Protein AF-0000000086452492 (afdb_homodimer)

Radius of gyration: 25.55 Å; Cα contacts (8 Å, |Δi|>4): 406; chains: 2; bounding box: 93×62×61 Å

Secondary structure (DSSP, 8-state):
--------------------SSSSTTHHHHHHHHHSTT--TTHHHHTTTBTTTBTT---S--SSHHHHHHHHHHHHHHHHHHSTT--TT--TTT----EEE-TTS-EEE-SPTTSHHHHHHHHHHHHHHHHTTSPP-GGGBT--HIIIIIIGGG-/--------------------SSTTTTHHHHHHHHHSGGG-TTHHHHTTTBTTTBTT---S--SSHHHHHHHHHHHHHHHHHHSTT--TT--TTT----EEE-TTS-EEE-SPTTSHHHHHHHHHHHHHHHHTTSPP-GGGBT--HIIIIIIGGG-

Sequence (310 aa):
MTLLQVLGLLVIIHGTHCQRFRRHVDQLGNMVQHKLAGGRWTARFDFVNYGCYCGLGGYGQPLDEIDRCCQIHDQCYNMNTMNTSCRWYHSPVLTTYTWRFDSRNNIVCGDQPHTCLREICDCDKTVVECIMGKEYHANLKNIDRIRDCLLFRLFMTLLQVLGLLVIIHGTHCQRFRRHVDQLGNMVQHKLAGGRWTARFDFVNYGCYCGLGGYGQPLDEIDRCCQIHDQCYNMNTMNTSCRWYHSPVLTTYTWRFDSRNNIVCGDQPHTCLREICDCDKTVVECIMGKEYHANLKNIDRIRDCLLFRLF

InterPro domains:
  IPR001211 Phospholipase A2 [PR00389] (25-35)
  IPR001211 Phospholipase A2 [PR00389] (62-80)
  IPR001211 Phospholipase A2 [PR00389] (116-132)
  IPR001211 Phospholipase A2 [PTHR11716] (21-144)
  IPR016090 Phospholipase A2-like, central domain [PF00068] (27-140)
  IPR016090 Phospholipase A2-like, central domain [SM00085] (24-150)
  IPR016090 Phospholipase A2-like, central domain [cd00125] (61-147)
  IPR033112 Phospholipase A2, aspartic acid active site [PS00119] (120-130)
  IPR033113 Phospholipase A2, histidine active site [PS00118] (69-76)
  IPR036444 Phospholipase A2 domain superfamily [G3DSA:1.20.90.10] (17-150)
  IPR036444 Phospholipase A2 domain superfamily [SSF48619] (28-145)

Structure (mmCIF, N/CA/C/O backbone):
data_AF-0000000086452492-model_v1
#
loop_
_entity.id
_entity.type
_entity.pdbx_description
1 polymer 'Phospholipase A2'
#
loop_
_atom_site.group_PDB
_atom_site.id
_atom_site.type_symbol
_atom_site.label_atom_id
_atom_site.label_alt_id
_atom_site.label_comp_id
_atom_site.label_asym_id
_atom_site.label_entity_id
_atom_site.label_seq_id
_atom_site.pdbx_PDB_ins_code
_atom_site.Cartn_x
_atom_site.Cartn_y
_atom_site.Cartn_z
_atom_site.occupancy
_atom_site.B_iso_or_equiv
_atom_site.auth_seq_id
_atom_site.auth_comp_id
_atom_site.auth_asym_id
_atom_site.auth_atom_id
_atom_site.pdbx_PDB_model_num
ATOM 1 N N . MET A 1 1 ? 38.219 35.594 -45.906 1 30 1 MET A N 1
ATOM 2 C CA . MET A 1 1 ? 36.969 34.812 -45.875 1 30 1 MET A CA 1
ATOM 3 C C . MET A 1 1 ? 36.812 34.156 -44.5 1 30 1 MET A C 1
ATOM 5 O O . MET A 1 1 ? 37.562 33.25 -44.156 1 30 1 MET A O 1
ATOM 9 N N . THR A 1 2 ? 36.5 34.969 -43.438 1 33.09 2 THR A N 1
ATOM 10 C CA . THR A 1 2 ? 36.344 34.781 -42 1 33.09 2 THR A CA 1
ATOM 11 C C . THR A 1 2 ? 35.219 33.781 -41.719 1 33.09 2 THR A C 1
ATOM 13 O O . THR A 1 2 ? 34.062 34.031 -42.125 1 33.09 2 THR A O 1
ATOM 16 N N . LEU A 1 3 ? 35.562 32.469 -41.875 1 31.84 3 LEU A N 1
ATOM 17 C CA . LEU A 1 3 ? 34.625 31.359 -41.656 1 31.84 3 LEU A CA 1
ATOM 18 C C . LEU A 1 3 ? 33.969 31.469 -40.281 1 31.84 3 LEU A C 1
ATOM 20 O O . LEU A 1 3 ? 34.656 31.453 -39.25 1 31.84 3 LEU A O 1
ATOM 24 N N . LEU A 1 4 ? 32.969 32.312 -40.188 1 30.7 4 LEU A N 1
ATOM 25 C CA . LEU A 1 4 ? 32.125 32.438 -39.031 1 30.7 4 LEU A CA 1
ATOM 26 C C . LEU A 1 4 ? 31.609 31.094 -38.531 1 30.7 4 LEU A C 1
ATOM 28 O O . LEU A 1 4 ? 30.938 30.375 -39.281 1 30.7 4 LEU A O 1
ATOM 32 N N . GLN A 1 5 ? 32.469 30.328 -37.812 1 27.94 5 GLN A N 1
ATOM 33 C CA . GLN A 1 5 ? 32.094 29.062 -37.219 1 27.94 5 GLN A CA 1
ATOM 34 C C . GLN A 1 5 ? 30.859 29.219 -36.312 1 27.94 5 GLN A C 1
ATOM 36 O O . GLN A 1 5 ? 30.875 30 -35.375 1 27.94 5 GLN A O 1
ATOM 41 N N . VAL A 1 6 ? 29.688 29.312 -36.938 1 30.05 6 VAL A N 1
ATOM 42 C CA . VAL A 1 6 ? 28.469 29.297 -36.156 1 30.05 6 VAL A CA 1
ATOM 43 C C . VAL A 1 6 ? 28.453 28.078 -35.219 1 30.05 6 VAL A C 1
ATOM 45 O O . VAL A 1 6 ? 28.562 26.938 -35.688 1 30.05 6 VAL A O 1
ATOM 48 N N . LEU A 1 7 ? 29.141 28.203 -34.094 1 29.52 7 LEU A N 1
ATOM 49 C CA . LEU A 1 7 ? 29.047 27.172 -33.062 1 29.52 7 LEU A CA 1
ATOM 50 C C . LEU A 1 7 ? 27.578 26.906 -32.688 1 29.52 7 LEU A C 1
ATOM 52 O O . LEU A 1 7 ? 26.891 27.812 -32.219 1 29.52 7 LEU A O 1
ATOM 56 N N . GLY A 1 8 ? 26.875 26.188 -33.594 1 26.64 8 GLY A N 1
ATOM 57 C CA . GLY A 1 8 ? 25.531 25.781 -33.219 1 26.64 8 GLY A CA 1
ATOM 58 C C . GLY A 1 8 ? 25.469 25.094 -31.875 1 26.64 8 GLY A C 1
ATOM 59 O O . GLY A 1 8 ? 26.188 24.125 -31.625 1 26.64 8 GLY A O 1
ATOM 60 N N . LEU A 1 9 ? 25.297 25.938 -30.812 1 27.09 9 LEU A N 1
ATOM 61 C CA . LEU A 1 9 ? 25.047 25.391 -29.484 1 27.09 9 LEU A CA 1
ATOM 62 C C . LEU A 1 9 ? 23.906 24.375 -29.531 1 27.09 9 LEU A C 1
ATOM 64 O O . LEU A 1 9 ? 22.766 24.719 -29.812 1 27.09 9 LEU A O 1
ATOM 68 N N . LEU A 1 10 ? 24.234 23.188 -30.109 1 27.28 10 LEU A N 1
ATOM 69 C CA . LEU A 1 10 ? 23.234 22.125 -30 1 27.28 10 LEU A CA 1
ATOM 70 C C . LEU A 1 10 ? 22.781 21.953 -28.547 1 27.28 10 LEU A C 1
ATOM 72 O O . LEU A 1 10 ? 23.578 21.594 -27.688 1 27.28 10 LEU A O 1
ATOM 76 N N . VAL A 1 11 ? 21.906 22.844 -28.141 1 27.34 11 VAL A N 1
ATOM 77 C CA . VAL A 1 11 ? 21.234 22.594 -26.875 1 27.34 11 VAL A CA 1
ATOM 78 C C . VAL A 1 11 ? 20.672 21.172 -26.844 1 27.34 11 VAL A C 1
ATOM 80 O O . VAL A 1 11 ? 19.766 20.844 -27.609 1 27.34 11 VAL A O 1
ATOM 83 N N . ILE A 1 12 ? 21.5 20.188 -26.672 1 28.45 12 ILE A N 1
ATOM 84 C CA . ILE A 1 12 ? 21 18.844 -26.422 1 28.45 12 ILE A CA 1
ATOM 85 C C . ILE A 1 12 ? 19.984 18.875 -25.281 1 28.45 12 ILE A C 1
ATOM 87 O O . ILE A 1 12 ? 20.328 19.219 -24.141 1 28.45 12 ILE A O 1
ATOM 91 N N . ILE A 1 13 ? 18.797 19.359 -25.562 1 28.8 13 ILE A N 1
ATOM 92 C CA . ILE A 1 13 ? 17.688 19.156 -24.641 1 28.8 13 ILE A CA 1
ATOM 93 C C . ILE A 1 13 ? 17.719 17.719 -24.109 1 28.8 13 ILE A C 1
ATOM 95 O O . ILE A 1 13 ? 17.547 16.766 -24.875 1 28.8 13 ILE A O 1
ATOM 99 N N . HIS A 1 14 ? 18.625 17.406 -23.266 1 29.33 14 HIS A N 1
ATOM 100 C CA . HIS A 1 14 ? 18.562 16.125 -22.562 1 29.33 14 HIS A CA 1
ATOM 101 C C . HIS A 1 14 ? 17.156 15.852 -22.047 1 29.33 14 HIS A C 1
ATOM 103 O O . HIS A 1 14 ? 16.609 16.641 -21.266 1 29.33 14 HIS A O 1
ATOM 109 N N . GLY A 1 15 ? 16.234 15.375 -22.891 1 30.31 15 GLY A N 1
ATOM 110 C CA . GLY A 1 15 ? 14.93 14.828 -22.578 1 30.31 15 GLY A CA 1
ATOM 111 C C . GLY A 1 15 ? 14.93 14.023 -21.281 1 30.31 15 GLY A C 1
ATOM 112 O O . GLY A 1 15 ? 15.711 13.086 -21.125 1 30.31 15 GLY A O 1
ATOM 113 N N . THR A 1 16 ? 14.844 14.609 -20.156 1 31.58 16 THR A N 1
ATOM 114 C CA . THR A 1 16 ? 14.586 13.969 -18.859 1 31.58 16 THR A CA 1
ATOM 115 C C . THR A 1 16 ? 13.57 12.836 -19.016 1 31.58 16 THR A C 1
ATOM 117 O O . THR A 1 16 ? 12.555 13 -19.688 1 31.58 16 THR A O 1
ATOM 120 N N . HIS A 1 17 ? 13.984 11.547 -19.125 1 30.31 17 HIS A N 1
ATOM 121 C CA . HIS A 1 17 ? 13.289 10.258 -19.141 1 30.31 17 HIS A CA 1
ATOM 122 C C . HIS A 1 17 ? 12.125 10.242 -18.156 1 30.31 17 HIS A C 1
ATOM 124 O O . HIS A 1 17 ? 12.328 10.359 -16.953 1 30.31 17 HIS A O 1
ATOM 130 N N . CYS A 1 18 ? 11 10.773 -18.359 1 32.03 18 CYS A N 1
ATOM 131 C CA . CYS A 1 18 ? 9.711 10.344 -17.844 1 32.03 18 CYS A CA 1
ATOM 132 C C . CYS A 1 18 ? 9.672 8.828 -17.672 1 32.03 18 CYS A C 1
ATOM 134 O O . CYS A 1 18 ? 9.32 8.102 -18.609 1 32.03 18 CYS A O 1
ATOM 136 N N . GLN A 1 19 ? 10.648 8.172 -17.375 1 31.09 19 GLN A N 1
ATOM 137 C CA . GLN A 1 19 ? 10.727 6.719 -17.281 1 31.09 19 GLN A CA 1
ATOM 138 C C . GLN A 1 19 ? 9.43 6.137 -16.719 1 31.09 19 GLN A C 1
ATOM 140 O O . GLN A 1 19 ? 8.688 6.82 -16.016 1 31.09 19 GLN A O 1
ATOM 145 N N . ARG A 1 20 ? 8.992 4.742 -17.031 1 33.81 20 ARG A N 1
ATOM 146 C CA . ARG A 1 20 ? 7.914 3.762 -16.953 1 33.81 20 ARG A CA 1
ATOM 147 C C . ARG A 1 20 ? 7.355 3.67 -15.539 1 33.81 20 ARG A C 1
ATOM 149 O O . ARG A 1 20 ? 8.008 3.129 -14.641 1 33.81 20 ARG A O 1
ATOM 156 N N . PHE A 1 21 ? 6.922 4.449 -15 1 37.09 21 PHE A N 1
ATOM 157 C CA . PHE A 1 21 ? 5.996 4.246 -13.891 1 37.09 21 PHE A CA 1
ATOM 158 C C . PHE A 1 21 ? 5.172 2.98 -14.102 1 37.09 21 PHE A C 1
ATOM 160 O O . PHE A 1 21 ? 4.625 2.424 -13.148 1 37.09 21 PHE A O 1
ATOM 167 N N . ARG A 1 22 ? 4.906 2.576 -15.336 1 38.81 22 ARG A N 1
ATOM 168 C CA . ARG A 1 22 ? 4.086 1.526 -15.93 1 38.81 22 ARG A CA 1
ATOM 169 C C . ARG A 1 22 ? 4.652 0.146 -15.617 1 38.81 22 ARG A C 1
ATOM 171 O O . ARG A 1 22 ? 3.902 -0.814 -15.438 1 38.81 22 ARG A O 1
ATOM 178 N N . ARG A 1 23 ? 6.055 -0.089 -15.695 1 41.69 23 ARG A N 1
ATOM 179 C CA . ARG A 1 23 ? 6.738 -1.379 -15.68 1 41.69 23 ARG A CA 1
ATOM 180 C C . ARG A 1 23 ? 6.711 -1.994 -14.289 1 41.69 23 ARG A C 1
ATOM 182 O O . ARG A 1 23 ? 6.816 -3.213 -14.141 1 41.69 23 ARG A O 1
ATOM 189 N N . HIS A 1 24 ? 6.684 -1.056 -13.289 1 48.34 24 HIS A N 1
ATOM 190 C CA . HIS A 1 24 ? 6.832 -1.488 -11.906 1 48.34 24 HIS A CA 1
ATOM 191 C C . HIS A 1 24 ? 5.531 -2.066 -11.359 1 48.34 24 HIS A C 1
ATOM 193 O O . HIS A 1 24 ? 5.547 -2.883 -10.438 1 48.34 24 HIS A O 1
ATOM 199 N N . VAL A 1 25 ? 4.352 -1.811 -11.859 1 61.44 25 VAL A N 1
ATOM 200 C CA . VAL A 1 25 ? 3.078 -1.892 -11.156 1 61.44 25 VAL A CA 1
ATOM 201 C C . VAL A 1 25 ? 2.6 -3.342 -11.109 1 61.44 25 VAL A C 1
ATOM 203 O O . VAL A 1 25 ? 2.014 -3.779 -10.117 1 61.44 25 VAL A O 1
ATOM 206 N N . ASP A 1 26 ? 3.178 -4.27 -12.055 1 83.81 26 ASP A N 1
ATOM 207 C CA . ASP A 1 26 ? 2.686 -5.637 -11.938 1 83.81 26 ASP A CA 1
ATOM 208 C C . ASP A 1 26 ? 3.82 -6.645 -12.109 1 83.81 26 ASP A C 1
ATOM 210 O O . ASP A 1 26 ? 3.805 -7.453 -13.039 1 83.81 26 ASP A O 1
ATOM 214 N N . GLN A 1 27 ? 4.832 -6.559 -11.148 1 93.19 27 GLN A N 1
ATOM 215 C CA . GLN A 1 27 ? 6.004 -7.422 -11.18 1 93.19 27 GLN A CA 1
ATOM 216 C C . GLN A 1 27 ? 5.613 -8.891 -11.008 1 93.19 27 GLN A C 1
ATOM 218 O O . GLN A 1 27 ? 6.141 -9.758 -11.703 1 93.19 27 GLN A O 1
ATOM 223 N N . LEU A 1 28 ? 4.688 -9.164 -10.148 1 94.19 28 LEU A N 1
ATOM 224 C CA . LEU A 1 28 ? 4.18 -10.516 -9.953 1 94.19 28 LEU A CA 1
ATOM 225 C C . LEU A 1 28 ? 3.537 -11.047 -11.234 1 94.19 28 LEU A C 1
ATOM 227 O O . LEU A 1 28 ? 3.783 -12.18 -11.633 1 94.19 28 LEU A O 1
ATOM 231 N N . GLY A 1 29 ? 2.688 -10.25 -11.844 1 91.31 29 GLY A N 1
ATOM 232 C CA . GLY A 1 29 ? 2.07 -10.633 -13.102 1 91.31 29 GLY A CA 1
ATOM 233 C C . GLY A 1 29 ? 3.078 -10.977 -14.18 1 91.31 29 GLY A C 1
ATOM 234 O O . GLY A 1 29 ? 2.877 -11.922 -14.945 1 91.31 29 GLY A O 1
ATOM 235 N N . ASN A 1 30 ? 4.129 -10.195 -14.266 1 91 30 ASN A N 1
ATOM 236 C CA . ASN A 1 30 ? 5.188 -10.461 -15.242 1 91 30 ASN A CA 1
ATOM 237 C C . ASN A 1 30 ? 5.852 -11.812 -14.992 1 91 30 ASN A C 1
ATOM 239 O O . ASN A 1 30 ? 6.18 -12.523 -15.938 1 91 30 ASN A O 1
ATOM 243 N N . MET A 1 31 ? 6.105 -12.133 -13.781 1 93.31 31 MET A N 1
ATOM 244 C CA . MET A 1 31 ? 6.68 -13.422 -13.438 1 93.31 31 MET A CA 1
ATOM 245 C C . MET A 1 31 ? 5.777 -14.562 -13.898 1 93.31 31 MET A C 1
ATOM 247 O O . MET A 1 31 ? 6.25 -15.523 -14.5 1 93.31 31 MET A O 1
ATOM 251 N N . VAL A 1 32 ? 4.52 -14.406 -13.602 1 92.69 32 VAL A N 1
ATOM 252 C CA . VAL A 1 32 ? 3.537 -15.422 -13.961 1 92.69 32 VAL A CA 1
ATOM 253 C C . VAL A 1 32 ? 3.496 -15.586 -15.484 1 92.69 32 VAL A C 1
ATOM 255 O O . VAL A 1 32 ? 3.531 -16.703 -15.992 1 92.69 32 VAL A O 1
ATOM 258 N N . GLN A 1 33 ? 3.363 -14.492 -16.141 1 89.69 33 GLN A N 1
ATOM 259 C CA . GLN A 1 33 ? 3.301 -14.492 -17.609 1 89.69 33 GLN A CA 1
ATOM 260 C C . GLN A 1 33 ? 4.5 -15.211 -18.203 1 89.69 33 GLN A C 1
ATOM 262 O O . GLN A 1 33 ? 4.348 -16.016 -19.125 1 89.69 33 GLN A O 1
ATOM 267 N N . HIS A 1 34 ? 5.664 -14.914 -17.688 1 89.94 34 HIS A N 1
ATOM 268 C CA . HIS A 1 34 ? 6.891 -15.492 -18.219 1 89.94 34 HIS A CA 1
ATOM 269 C C . HIS A 1 34 ? 6.953 -17 -17.938 1 89.94 34 HIS A C 1
ATOM 271 O O . HIS A 1 34 ? 7.406 -17.766 -18.781 1 89.94 34 HIS A O 1
ATOM 277 N N . LYS A 1 35 ? 6.523 -17.359 -16.734 1 89.62 35 LYS A N 1
ATOM 278 C CA . LYS A 1 35 ? 6.641 -18.75 -16.328 1 89.62 35 LYS A CA 1
ATOM 279 C C . LYS A 1 35 ? 5.598 -19.625 -17.031 1 89.62 35 LYS A C 1
ATOM 281 O O . LYS A 1 35 ? 5.828 -20.812 -17.266 1 89.62 35 LYS A O 1
ATOM 286 N N . LEU A 1 36 ? 4.453 -19.094 -17.156 1 81.56 36 LEU A N 1
ATOM 287 C CA . LEU A 1 36 ? 3.404 -19.906 -17.781 1 81.56 36 LEU A CA 1
ATOM 288 C C . LEU A 1 36 ? 3.625 -20.016 -19.281 1 81.56 36 LEU A C 1
ATOM 290 O O . LEU A 1 36 ? 4.062 -19.062 -19.922 1 81.56 36 LEU A O 1
ATOM 294 N N . ALA A 1 37 ? 3.715 -21.234 -19.719 1 62.56 37 ALA A N 1
ATOM 295 C CA . ALA A 1 37 ? 4.066 -21.703 -21.047 1 62.56 37 ALA A CA 1
ATOM 296 C C . ALA A 1 37 ? 3.359 -20.891 -22.125 1 62.56 37 ALA A C 1
ATOM 298 O O . ALA A 1 37 ? 2.162 -20.609 -22.016 1 62.56 37 ALA A O 1
ATOM 299 N N . GLY A 1 38 ? 4.086 -20.297 -22.938 1 63.91 38 GLY A N 1
ATOM 300 C CA . GLY A 1 38 ? 3.752 -19.609 -24.172 1 63.91 38 GLY A CA 1
ATOM 301 C C . GLY A 1 38 ? 3.719 -18.094 -24.016 1 63.91 38 GLY A C 1
ATOM 302 O O . GLY A 1 38 ? 3.453 -17.375 -24.969 1 63.91 38 GLY A O 1
ATOM 303 N N . GLY A 1 39 ? 3.922 -17.672 -22.781 1 64.69 39 GLY A N 1
ATOM 304 C CA . GLY A 1 39 ? 4.121 -16.25 -22.594 1 64.69 39 GLY A CA 1
ATOM 305 C C . GLY A 1 39 ? 2.871 -15.43 -22.859 1 64.69 39 GLY A C 1
ATOM 306 O O . GLY A 1 39 ? 2.957 -14.242 -23.203 1 64.69 39 GLY A O 1
ATOM 307 N N . ARG A 1 40 ? 1.653 -16.141 -22.797 1 73.31 40 ARG A N 1
ATOM 308 C CA . ARG A 1 40 ? 0.415 -15.406 -23.062 1 73.31 40 ARG A CA 1
ATOM 309 C C . ARG A 1 40 ? 0.217 -14.289 -22.047 1 73.31 40 ARG A C 1
ATOM 311 O O . ARG A 1 40 ? 0.192 -14.539 -20.828 1 73.31 40 ARG A O 1
ATOM 318 N N . TRP A 1 41 ? 0.145 -13.055 -22.625 1 74.38 41 TRP A N 1
ATOM 319 C CA . TRP A 1 41 ? 0.072 -11.859 -21.781 1 74.38 41 TRP A CA 1
ATOM 320 C C . TRP A 1 41 ? -1.164 -11.906 -20.891 1 74.38 41 TRP A C 1
ATOM 322 O O . TRP A 1 41 ? -1.13 -11.43 -19.75 1 74.38 41 TRP A O 1
ATOM 332 N N . THR A 1 42 ? -2.238 -12.672 -21.25 1 78.88 42 THR A N 1
ATOM 333 C CA . THR A 1 42 ? -3.482 -12.719 -20.484 1 78.88 42 THR A CA 1
ATOM 334 C C . THR A 1 42 ? -3.342 -13.641 -19.281 1 78.88 42 THR A C 1
ATOM 336 O O . THR A 1 42 ? -4.191 -13.633 -18.375 1 78.88 42 THR A O 1
ATOM 339 N N . ALA A 1 43 ? -2.201 -14.406 -19.219 1 82.69 43 ALA A N 1
ATOM 340 C CA . ALA A 1 43 ? -2.002 -15.359 -18.125 1 82.69 43 ALA A CA 1
ATOM 341 C C . ALA A 1 43 ? -1.966 -14.648 -16.766 1 82.69 43 ALA A C 1
ATOM 343 O O . ALA A 1 43 ? -2.381 -15.211 -15.758 1 82.69 43 ALA A O 1
ATOM 344 N N . ARG A 1 44 ? -1.522 -13.391 -16.828 1 82.25 44 ARG A N 1
ATOM 345 C CA . ARG A 1 44 ? -1.402 -12.633 -15.594 1 82.25 44 ARG A CA 1
ATOM 346 C C . ARG A 1 44 ? -2.775 -12.344 -14.992 1 82.25 44 ARG A C 1
ATOM 348 O O . ARG A 1 44 ? -2.895 -12.109 -13.789 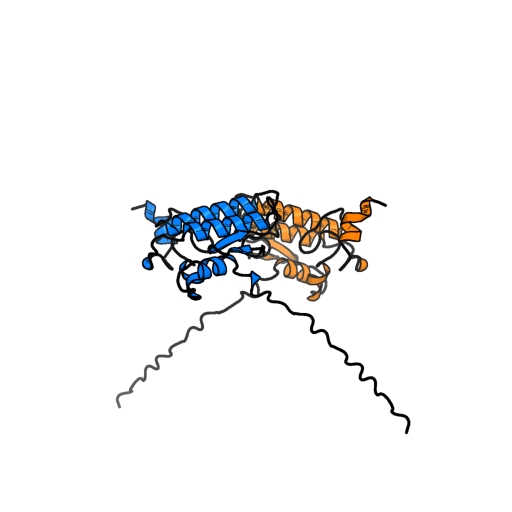1 82.25 44 ARG A O 1
ATOM 355 N N . PHE A 1 45 ? -3.814 -12.492 -15.797 1 89.06 45 PHE A N 1
ATOM 356 C CA . PHE A 1 45 ? -5.148 -12.172 -15.305 1 89.06 45 PHE A CA 1
ATOM 357 C C . PHE A 1 45 ? -5.918 -13.438 -14.953 1 89.06 45 PHE A C 1
ATOM 359 O O . PHE A 1 45 ? -7.02 -13.367 -14.406 1 89.06 45 PHE A O 1
ATOM 366 N N . ASP A 1 46 ? -5.301 -14.586 -15.289 1 90.44 46 ASP A N 1
ATOM 367 C CA . ASP A 1 46 ? -5.984 -15.852 -15.047 1 90.44 46 ASP A CA 1
ATOM 368 C C . ASP A 1 46 ? -6.242 -16.062 -13.562 1 90.44 46 ASP A C 1
ATOM 370 O O . ASP A 1 46 ? -7.219 -16.703 -13.18 1 90.44 46 ASP A O 1
ATOM 374 N N . PHE A 1 47 ? -5.512 -15.438 -12.812 1 92.5 47 PHE A N 1
ATOM 375 C CA . PHE A 1 47 ? -5.562 -15.75 -11.383 1 92.5 47 PHE A CA 1
ATOM 376 C C . PHE A 1 47 ? -6.215 -14.617 -10.609 1 92.5 47 PHE A C 1
ATOM 378 O O . PHE A 1 47 ? -6.344 -14.688 -9.383 1 92.5 47 PHE A O 1
ATOM 385 N N . VAL A 1 48 ? -6.555 -13.547 -11.305 1 92.31 48 VAL A N 1
ATOM 386 C CA . VAL A 1 48 ? -7.309 -12.477 -10.672 1 92.31 48 VAL A CA 1
ATOM 387 C C . VAL A 1 48 ? -8.719 -12.953 -10.352 1 92.31 48 VAL A C 1
ATOM 389 O O . VAL A 1 48 ? -9.406 -13.508 -11.211 1 92.31 48 VAL A O 1
ATOM 392 N N . ASN A 1 49 ? -9.102 -12.797 -9.133 1 94.25 49 ASN A N 1
ATOM 393 C CA . ASN A 1 49 ? -10.406 -13.234 -8.664 1 94.25 49 ASN A CA 1
ATOM 394 C C . ASN A 1 49 ? -10.609 -14.734 -8.883 1 94.25 49 ASN A C 1
ATOM 396 O O . ASN A 1 49 ? -11.641 -15.156 -9.414 1 94.25 49 ASN A O 1
ATOM 400 N N . TYR A 1 50 ? -9.617 -15.5 -8.68 1 96.12 50 TYR A N 1
ATOM 401 C CA . TYR A 1 50 ? -9.648 -16.953 -8.758 1 96.12 50 TYR A CA 1
ATOM 402 C C . TYR A 1 50 ? -9.766 -17.578 -7.371 1 96.12 50 TYR A C 1
ATOM 404 O O . TYR A 1 50 ? -8.977 -17.266 -6.477 1 96.12 50 TYR A O 1
ATOM 412 N N . GLY A 1 51 ? -10.742 -18.406 -7.211 1 97 51 GLY A N 1
ATOM 413 C CA . GLY A 1 51 ? -10.945 -19.047 -5.918 1 97 51 GLY A CA 1
ATOM 414 C C . GLY A 1 51 ? -11.242 -18.047 -4.809 1 97 51 GLY A C 1
ATOM 415 O O . GLY A 1 51 ? -11.805 -16.984 -5.055 1 97 51 GLY A O 1
ATOM 416 N N . CYS A 1 52 ? -10.93 -18.438 -3.613 1 97.12 52 CYS A N 1
ATOM 417 C CA . CYS A 1 52 ? -11.258 -17.641 -2.438 1 97.12 52 CYS A CA 1
ATOM 418 C C . CYS A 1 52 ? -10.125 -16.688 -2.098 1 97.12 52 CYS A C 1
ATOM 420 O O . CYS A 1 52 ? -10.352 -15.664 -1.441 1 97.12 52 CYS A O 1
ATOM 422 N N . TYR A 1 53 ? -8.938 -16.953 -2.664 1 96.88 53 TYR A N 1
ATOM 423 C CA . TYR A 1 53 ? -7.809 -16.219 -2.121 1 96.88 53 TYR A CA 1
ATOM 424 C C . TYR A 1 53 ? -7.055 -15.477 -3.225 1 96.88 53 TYR A C 1
ATOM 426 O O . TYR A 1 53 ? -6.391 -14.469 -2.969 1 96.88 53 TYR A O 1
ATOM 434 N N . CYS A 1 54 ? -7.023 -15.992 -4.418 1 96.56 54 CYS A N 1
ATOM 435 C CA . CYS A 1 54 ? -6.23 -15.352 -5.461 1 96.56 54 CYS A CA 1
ATOM 436 C C . CYS A 1 54 ? -6.828 -14 -5.848 1 96.56 54 CYS A C 1
ATOM 438 O O . CYS A 1 54 ? -8.039 -13.883 -6.027 1 96.56 54 CYS A O 1
ATOM 440 N N . GLY A 1 55 ? -5.953 -12.961 -6.039 1 91.25 55 GLY A N 1
ATOM 441 C CA . GLY A 1 55 ? -6.359 -11.586 -6.258 1 91.25 55 GLY A CA 1
ATOM 442 C C . GLY A 1 55 ? -6.059 -10.68 -5.074 1 91.25 55 GLY A C 1
ATOM 443 O O . GLY A 1 55 ? -4.91 -10.586 -4.637 1 91.25 55 GLY A O 1
ATOM 444 N N . LEU A 1 56 ? -7.039 -9.953 -4.555 1 85.06 56 LEU A N 1
ATOM 445 C CA . LEU A 1 56 ? -6.805 -8.984 -3.49 1 85.06 56 LEU A CA 1
ATOM 446 C C . LEU A 1 56 ? -7.051 -9.609 -2.121 1 85.06 56 LEU A C 1
ATOM 448 O O . LEU A 1 56 ? -7.539 -8.945 -1.206 1 85.06 56 LEU A O 1
ATOM 452 N N . GLY A 1 57 ? -6.762 -10.953 -2.014 1 84.44 57 GLY A N 1
ATOM 453 C CA . GLY A 1 57 ? -6.949 -11.625 -0.738 1 84.44 57 GLY A CA 1
ATOM 454 C C . GLY A 1 57 ? -8.305 -12.289 -0.606 1 84.44 57 GLY A C 1
ATOM 455 O O . GLY A 1 57 ? -9.062 -12.367 -1.576 1 84.44 57 GLY A O 1
ATOM 456 N N . GLY A 1 58 ? -8.43 -12.867 0.599 1 88.19 58 GLY A N 1
ATOM 457 C CA . GLY A 1 58 ? -9.688 -13.57 0.751 1 88.19 58 GLY A CA 1
ATOM 458 C C . GLY A 1 58 ? -9.836 -14.242 2.102 1 88.19 58 GLY A C 1
ATOM 459 O O . GLY A 1 58 ? -9.109 -13.922 3.045 1 88.19 58 GLY A O 1
ATOM 460 N N . TYR A 1 59 ? -10.945 -14.961 2.166 1 90.88 59 TYR A N 1
ATOM 461 C CA . TYR A 1 59 ? -11.328 -15.688 3.371 1 90.88 59 TYR A CA 1
ATOM 462 C C . TYR A 1 59 ? -11.898 -17.062 3.023 1 90.88 59 TYR A C 1
ATOM 464 O O . TYR A 1 59 ? -12.07 -17.391 1.847 1 90.88 59 TYR A O 1
ATOM 472 N N . GLY A 1 60 ? -12.07 -17.891 4.082 1 94.19 60 GLY A N 1
ATOM 473 C CA . GLY A 1 60 ? -12.633 -19.203 3.854 1 94.19 60 GLY A CA 1
ATOM 474 C C . GLY A 1 60 ? -11.578 -20.266 3.574 1 94.19 60 GLY A C 1
ATOM 475 O O . GLY A 1 60 ? -10.422 -20.125 3.996 1 94.19 60 GLY A O 1
ATOM 476 N N . GLN A 1 61 ? -12.055 -21.391 2.941 1 95.12 61 GLN A N 1
ATOM 477 C CA . GLN A 1 61 ? -11.164 -22.484 2.58 1 95.12 61 GLN A CA 1
ATOM 478 C C . GLN A 1 61 ? -10.773 -22.422 1.105 1 95.12 61 GLN A C 1
ATOM 480 O O . GLN A 1 61 ? -11.617 -22.141 0.249 1 95.12 61 GLN A O 1
ATOM 485 N N . PRO A 1 62 ? -9.531 -22.562 0.881 1 97.31 62 PRO A N 1
ATOM 486 C CA . PRO A 1 62 ? -9.148 -22.625 -0.533 1 97.31 62 PRO A CA 1
ATOM 487 C C . PRO A 1 62 ? -9.914 -23.703 -1.301 1 97.31 62 PRO A C 1
ATOM 489 O O . PRO A 1 62 ? -10.195 -24.781 -0.753 1 97.31 62 PRO A O 1
ATOM 492 N N . LEU A 1 63 ? -10.141 -23.453 -2.541 1 97.62 63 LEU A N 1
ATOM 493 C CA . LEU A 1 63 ? -11.039 -24.328 -3.289 1 97.62 63 LEU A CA 1
ATOM 494 C C . LEU A 1 63 ? -10.242 -25.359 -4.094 1 97.62 63 LEU A C 1
ATOM 496 O O . LEU A 1 63 ? -10.789 -26.359 -4.543 1 97.62 63 LEU A O 1
ATOM 500 N N . ASP A 1 64 ? -8.992 -25.141 -4.383 1 97.88 64 ASP A N 1
ATOM 501 C CA . ASP A 1 64 ? -8.102 -26.094 -5.031 1 97.88 64 ASP A CA 1
ATOM 502 C C . ASP A 1 64 ? -6.637 -25.797 -4.699 1 97.88 64 ASP A C 1
ATOM 504 O O . ASP A 1 64 ? -6.348 -25.016 -3.793 1 97.88 64 ASP A O 1
ATOM 508 N N . GLU A 1 65 ? -5.766 -26.422 -5.387 1 97.94 65 GLU A N 1
ATOM 509 C CA . GLU A 1 65 ? -4.348 -26.297 -5.062 1 97.94 65 GLU A CA 1
ATOM 510 C C . GLU A 1 65 ? -3.818 -24.906 -5.41 1 97.94 65 GLU A C 1
ATOM 512 O O . GLU A 1 65 ? -2.99 -24.359 -4.684 1 97.94 65 GLU A O 1
ATOM 517 N N . ILE A 1 66 ? -4.242 -24.312 -6.504 1 97.44 66 ILE A N 1
ATOM 518 C CA . ILE A 1 66 ? -3.85 -22.969 -6.891 1 97.44 66 ILE A CA 1
ATOM 519 C C . ILE A 1 66 ? -4.348 -21.969 -5.844 1 97.44 66 ILE A C 1
ATOM 521 O O . ILE A 1 66 ? -3.602 -21.078 -5.418 1 97.44 66 ILE A O 1
ATOM 525 N N . ASP A 1 67 ? -5.598 -22.094 -5.445 1 98 67 ASP A N 1
ATOM 526 C CA . ASP A 1 67 ? -6.191 -21.25 -4.418 1 98 67 ASP A CA 1
ATOM 527 C C . ASP A 1 67 ? -5.41 -21.344 -3.109 1 98 67 ASP A C 1
ATOM 529 O O . ASP A 1 67 ? -5.242 -20.344 -2.408 1 98 67 ASP A O 1
ATOM 533 N N . ARG A 1 68 ? -4.906 -22.531 -2.779 1 98.12 68 ARG A N 1
ATOM 534 C CA . ARG A 1 68 ? -4.078 -22.719 -1.591 1 98.12 68 ARG A CA 1
ATOM 535 C C . ARG A 1 68 ? -2.76 -21.969 -1.714 1 98.12 68 ARG A C 1
ATOM 537 O O . ARG A 1 68 ? -2.277 -21.391 -0.738 1 98.12 68 ARG A O 1
ATOM 544 N N . CYS A 1 69 ? -2.152 -21.969 -2.895 1 98.06 69 CYS A N 1
ATOM 545 C CA . CYS A 1 69 ? -0.944 -21.172 -3.129 1 98.06 69 CYS A CA 1
ATOM 546 C C . CYS A 1 69 ? -1.194 -19.703 -2.859 1 98.06 69 CYS A C 1
ATOM 548 O O . CYS A 1 69 ? -0.361 -19.016 -2.254 1 98.06 69 CYS A O 1
ATOM 550 N N . CYS A 1 70 ? -2.348 -19.219 -3.264 1 97.69 70 CYS A N 1
ATOM 551 C CA . CYS A 1 70 ? -2.689 -17.812 -3.066 1 97.69 70 CYS A CA 1
ATOM 552 C C . CYS A 1 70 ? -2.93 -17.516 -1.592 1 97.69 70 CYS A C 1
ATOM 554 O O . CYS A 1 70 ? -2.584 -16.438 -1.111 1 97.69 70 CYS A O 1
ATOM 556 N N . GLN A 1 71 ? -3.553 -18.391 -0.84 1 97.88 71 GLN A N 1
ATOM 557 C CA . GLN A 1 71 ? -3.729 -18.234 0.599 1 97.88 71 GLN A CA 1
ATOM 558 C C . GLN A 1 71 ? -2.385 -18.062 1.301 1 97.88 71 GLN A C 1
ATOM 560 O O . GLN A 1 71 ? -2.229 -17.172 2.145 1 97.88 71 GLN A O 1
ATOM 565 N N . ILE A 1 72 ? -1.5 -18.938 0.975 1 97.88 72 ILE A N 1
ATOM 566 C CA . ILE A 1 72 ? -0.164 -18.875 1.558 1 97.88 72 ILE A CA 1
ATOM 567 C C . ILE A 1 72 ? 0.5 -17.562 1.188 1 97.88 72 ILE A C 1
ATOM 569 O O . ILE A 1 72 ? 1.189 -16.953 2.01 1 97.88 72 ILE A O 1
ATOM 573 N N . HIS A 1 73 ? 0.307 -17.109 -0.056 1 97.31 73 HIS A N 1
ATOM 574 C CA . HIS A 1 73 ? 0.842 -15.828 -0.508 1 97.31 73 HIS A CA 1
ATOM 575 C C . HIS A 1 73 ? 0.283 -14.68 0.317 1 97.31 73 HIS A C 1
ATOM 577 O O . HIS A 1 73 ? 1.027 -13.781 0.728 1 97.31 73 HIS A O 1
ATOM 583 N N . ASP A 1 74 ? -1.027 -14.703 0.546 1 95.69 74 ASP A N 1
ATOM 584 C CA . ASP A 1 74 ? -1.652 -13.688 1.394 1 95.69 74 ASP A CA 1
ATOM 585 C C . ASP A 1 74 ? -1.009 -13.656 2.777 1 95.69 74 ASP A C 1
ATOM 587 O O . ASP A 1 74 ? -0.758 -12.578 3.326 1 95.69 74 ASP A O 1
ATOM 591 N N . GLN A 1 75 ? -0.812 -14.797 3.34 1 95.81 75 GLN A N 1
ATOM 592 C CA . GLN A 1 75 ? -0.179 -14.891 4.648 1 95.81 75 GLN A CA 1
ATOM 593 C C . GLN A 1 75 ? 1.233 -14.312 4.621 1 95.81 75 GLN A C 1
ATOM 595 O O . GLN A 1 75 ? 1.641 -13.609 5.551 1 95.81 75 GLN A O 1
ATOM 600 N N . CYS A 1 76 ? 1.954 -14.609 3.598 1 96.31 76 CYS A N 1
ATOM 601 C CA . CYS A 1 76 ? 3.303 -14.07 3.445 1 96.31 76 CYS A CA 1
ATOM 602 C C . CYS A 1 76 ? 3.285 -12.547 3.416 1 96.31 76 CYS A C 1
ATOM 604 O O . CYS A 1 76 ? 4.07 -11.898 4.113 1 96.31 76 CYS A O 1
ATOM 606 N N . TYR A 1 77 ? 2.395 -11.977 2.613 1 94.12 77 TYR A N 1
ATOM 607 C CA . TYR A 1 77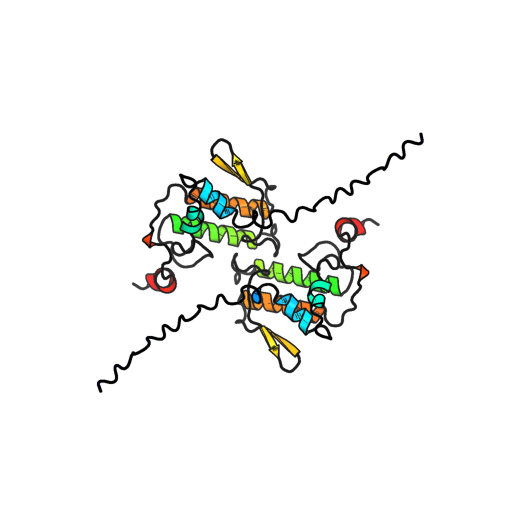 ? 2.252 -10.523 2.553 1 94.12 77 TYR A CA 1
ATOM 608 C C . TYR A 1 77 ? 1.879 -9.953 3.916 1 94.12 77 TYR A C 1
ATOM 610 O O . TYR A 1 77 ? 2.412 -8.922 4.332 1 94.12 77 TYR A O 1
ATOM 618 N N . ASN A 1 78 ? 0.958 -10.539 4.602 1 93.31 78 ASN A N 1
ATOM 619 C CA . ASN A 1 78 ? 0.573 -10.062 5.926 1 93.31 78 ASN A CA 1
ATOM 620 C C . ASN A 1 78 ? 1.752 -10.094 6.898 1 93.31 78 ASN A C 1
ATOM 622 O O . ASN A 1 78 ? 1.943 -9.156 7.676 1 93.31 78 ASN A O 1
ATOM 626 N N . MET A 1 79 ? 2.514 -11.125 6.836 1 92.25 79 MET A N 1
ATOM 627 C CA . MET A 1 79 ? 3.686 -11.211 7.703 1 92.25 79 MET A CA 1
ATOM 628 C C . MET A 1 79 ? 4.691 -10.109 7.371 1 92.25 79 MET A C 1
ATOM 630 O O . MET A 1 79 ? 5.305 -9.539 8.266 1 92.25 79 MET A O 1
ATOM 634 N N . ASN A 1 80 ? 4.855 -9.812 6.105 1 90.25 80 ASN A N 1
ATOM 635 C CA . ASN A 1 80 ? 5.758 -8.742 5.68 1 90.25 80 ASN A CA 1
ATOM 636 C C . ASN A 1 80 ? 5.348 -7.395 6.266 1 90.25 80 ASN A C 1
ATOM 638 O O . ASN A 1 80 ? 6.195 -6.617 6.703 1 90.25 80 ASN A O 1
ATOM 642 N N . THR A 1 81 ? 4.039 -7.09 6.223 1 87.25 81 THR A N 1
ATOM 643 C CA . THR A 1 81 ? 3.566 -5.801 6.711 1 87.25 81 THR A CA 1
ATOM 644 C C . THR A 1 81 ? 3.795 -5.672 8.219 1 87.25 81 THR A C 1
ATOM 646 O O . THR A 1 81 ? 3.83 -4.562 8.75 1 87.25 81 THR A O 1
ATOM 649 N N . MET A 1 82 ? 3.99 -6.754 8.867 1 86.06 82 MET A N 1
ATOM 650 C CA . MET A 1 82 ? 4.184 -6.746 10.312 1 86.06 82 MET A CA 1
ATOM 651 C C . MET A 1 82 ? 5.672 -6.754 10.664 1 86.06 82 MET A C 1
ATOM 653 O O . MET A 1 82 ? 6.039 -6.609 11.828 1 86.06 82 MET A O 1
ATOM 657 N N . ASN A 1 83 ? 6.445 -6.977 9.703 1 86 83 ASN A N 1
ATOM 658 C CA . ASN A 1 83 ? 7.887 -7.066 9.906 1 86 83 ASN A CA 1
ATOM 659 C C . ASN A 1 83 ? 8.516 -5.691 10.109 1 86 83 ASN A C 1
ATOM 661 O O . ASN A 1 83 ? 8.156 -4.734 9.414 1 86 83 ASN A O 1
ATOM 665 N N . THR A 1 84 ? 9.492 -5.625 10.945 1 81.88 84 THR A N 1
ATOM 666 C CA . THR A 1 84 ? 10.125 -4.359 11.305 1 81.88 84 THR A CA 1
ATOM 667 C C . THR A 1 84 ? 10.969 -3.828 10.148 1 81.88 84 THR A C 1
ATOM 669 O O . THR A 1 84 ? 11.32 -2.648 10.117 1 81.88 84 THR A O 1
ATOM 672 N N . SER A 1 85 ? 11.328 -4.715 9.242 1 85.69 85 SER A N 1
ATOM 673 C CA . SER A 1 85 ? 12.109 -4.281 8.086 1 85.69 85 SER A CA 1
ATOM 674 C C . SER A 1 85 ? 11.25 -3.467 7.125 1 85.69 85 SER A C 1
ATOM 676 O O . SER A 1 85 ? 11.773 -2.814 6.219 1 85.69 85 SER A O 1
ATOM 678 N N . CYS A 1 86 ? 9.984 -3.516 7.316 1 89 86 CYS A N 1
ATOM 679 C CA . CYS A 1 86 ? 9.078 -2.811 6.418 1 89 86 CYS A CA 1
ATOM 680 C C . CYS A 1 86 ? 8.5 -1.571 7.094 1 89 86 CYS A C 1
ATOM 682 O O . CYS A 1 86 ? 8.266 -1.568 8.305 1 89 86 CYS A O 1
ATOM 684 N N . ARG A 1 87 ? 8.375 -0.595 6.344 1 89.5 87 ARG A N 1
ATOM 685 C CA . ARG A 1 87 ? 7.703 0.634 6.754 1 89.5 87 ARG A CA 1
ATOM 686 C C . ARG A 1 87 ? 6.344 0.77 6.07 1 89.5 87 ARG A C 1
ATOM 688 O O . ARG A 1 87 ? 6.039 0.03 5.137 1 89.5 87 ARG A O 1
ATOM 695 N N . TRP A 1 88 ? 5.566 1.718 6.512 1 88.88 88 TRP A N 1
ATOM 696 C CA . TRP A 1 88 ? 4.191 1.864 6.043 1 88.88 88 TRP A CA 1
ATOM 697 C C . TRP A 1 88 ? 4.152 2.113 4.539 1 88.88 88 TRP A C 1
ATOM 699 O O . TRP A 1 88 ? 3.174 1.774 3.873 1 88.88 88 TRP A O 1
ATOM 709 N N . TYR A 1 89 ? 5.195 2.66 4.008 1 86.81 89 TYR A N 1
ATOM 710 C CA . TYR A 1 89 ? 5.156 3.016 2.596 1 86.81 89 TYR A CA 1
ATOM 711 C C . TYR A 1 89 ? 5.637 1.856 1.729 1 86.81 89 TYR A C 1
ATOM 713 O O . TYR A 1 89 ? 5.645 1.953 0.5 1 86.81 89 TYR A O 1
ATOM 721 N N . HIS A 1 90 ? 6.074 0.778 2.391 1 87.94 90 HIS A N 1
ATOM 722 C CA . HIS A 1 90 ? 6.426 -0.436 1.664 1 87.94 90 HIS A CA 1
ATOM 723 C C . HIS A 1 90 ? 5.203 -1.325 1.455 1 87.94 90 HIS A C 1
ATOM 725 O O . HIS A 1 90 ? 5.141 -2.436 1.987 1 87.94 90 HIS A O 1
ATOM 731 N N . SER A 1 91 ? 4.23 -0.906 0.695 1 84.19 91 SER A N 1
ATOM 732 C CA . SER A 1 91 ? 3.066 -1.711 0.337 1 84.19 91 SER A CA 1
ATOM 733 C C . SER A 1 91 ? 3.449 -2.844 -0.61 1 84.19 91 SER A C 1
ATOM 735 O O . SER A 1 91 ? 4.102 -2.613 -1.63 1 84.19 91 SER A O 1
ATOM 737 N N . PRO A 1 92 ? 3 -4.059 -0.31 1 87.69 92 PRO A N 1
ATOM 738 C CA . PRO A 1 92 ? 3.34 -5.156 -1.219 1 87.69 92 PRO A CA 1
ATOM 739 C C . PRO A 1 92 ? 2.836 -4.922 -2.641 1 87.69 92 PRO A C 1
ATOM 741 O O . PRO A 1 92 ? 3.4 -5.461 -3.596 1 87.69 92 PRO A O 1
ATOM 744 N N . VAL A 1 93 ? 1.857 -4.078 -2.773 1 78.69 93 VAL A N 1
ATOM 745 C CA . VAL A 1 93 ? 1.257 -3.924 -4.094 1 78.69 93 VAL A CA 1
ATOM 746 C C . VAL A 1 93 ? 1.944 -2.787 -4.844 1 78.69 93 VAL A C 1
ATOM 748 O O . VAL A 1 93 ? 1.866 -2.711 -6.074 1 78.69 93 VAL A O 1
ATOM 751 N N . LEU A 1 94 ? 2.594 -1.965 -4.16 1 80.94 94 LEU A N 1
ATOM 752 C CA . LEU A 1 94 ? 3.139 -0.787 -4.824 1 80.94 94 LEU A CA 1
ATOM 753 C C . LEU A 1 94 ? 4.664 -0.831 -4.848 1 80.94 94 LEU A C 1
ATOM 755 O O . LEU A 1 94 ? 5.297 -0.156 -5.664 1 80.94 94 LEU A O 1
ATOM 759 N N . THR A 1 95 ? 5.25 -1.531 -3.984 1 88.88 95 THR A N 1
ATOM 760 C CA . THR A 1 95 ? 6.699 -1.525 -3.812 1 88.88 95 THR A CA 1
ATOM 761 C C . THR A 1 95 ? 7.387 -2.203 -4.992 1 88.88 95 THR A C 1
ATOM 763 O O . THR A 1 95 ? 7.016 -3.314 -5.383 1 88.88 95 THR A O 1
ATOM 766 N N . THR A 1 96 ? 8.281 -1.484 -5.582 1 92.44 96 THR A N 1
ATOM 767 C CA . THR A 1 96 ? 9.102 -2.066 -6.637 1 92.44 96 THR A CA 1
ATOM 768 C C . THR A 1 96 ? 10.336 -2.754 -6.043 1 92.44 96 THR A C 1
ATOM 770 O O . THR A 1 96 ? 10.977 -2.215 -5.141 1 92.44 96 THR A O 1
ATOM 773 N N . TYR A 1 97 ? 10.609 -3.93 -6.457 1 95.25 97 TYR A N 1
ATOM 774 C CA . TYR A 1 97 ? 11.781 -4.688 -6.031 1 95.25 97 TYR A CA 1
ATOM 775 C C . TYR A 1 97 ? 12.57 -5.191 -7.23 1 95.25 97 TYR A C 1
ATOM 777 O O . TYR A 1 97 ? 12.094 -5.125 -8.367 1 95.25 97 TYR A O 1
ATOM 785 N N . THR A 1 98 ? 13.812 -5.582 -7.035 1 96.75 98 THR A N 1
ATOM 786 C CA . THR A 1 98 ? 14.68 -6.09 -8.094 1 96.75 98 THR A CA 1
ATOM 787 C C . THR A 1 98 ? 14.523 -7.598 -8.242 1 96.75 98 THR A C 1
ATOM 789 O O . THR A 1 98 ? 14.555 -8.336 -7.254 1 96.75 98 THR A O 1
ATOM 792 N N . TRP A 1 99 ? 14.359 -8.023 -9.508 1 97.12 99 TRP A N 1
ATOM 793 C CA . TRP A 1 99 ? 14.227 -9.445 -9.797 1 97.12 99 TRP A CA 1
ATOM 794 C C . TRP A 1 99 ? 14.594 -9.742 -11.25 1 97.12 99 TRP A C 1
ATOM 796 O O . TRP A 1 99 ? 14.695 -8.82 -12.07 1 97.12 99 TRP A O 1
ATOM 806 N N . ARG A 1 100 ? 14.859 -10.984 -11.562 1 97.12 100 ARG A N 1
ATOM 807 C CA . ARG A 1 100 ? 15.148 -11.445 -12.914 1 97.12 100 ARG A CA 1
ATOM 808 C C . ARG A 1 100 ? 14.93 -12.953 -13.039 1 97.12 100 ARG A C 1
ATOM 810 O O . ARG A 1 100 ? 14.789 -13.648 -12.031 1 97.12 100 ARG A O 1
ATOM 817 N N . PHE A 1 101 ? 14.891 -13.438 -14.273 1 95.75 101 PHE A N 1
ATOM 818 C CA . PHE A 1 101 ? 15.023 -14.867 -14.539 1 95.75 101 PHE A CA 1
ATOM 819 C C . PHE A 1 101 ? 16.469 -15.234 -14.812 1 95.75 101 PHE A C 1
ATOM 821 O O . PHE A 1 101 ? 17.188 -14.508 -15.523 1 95.75 101 PHE A O 1
ATOM 828 N N . ASP A 1 102 ? 16.891 -16.328 -14.242 1 96.44 102 ASP A N 1
ATOM 829 C CA . ASP A 1 102 ? 18.234 -16.797 -14.57 1 96.44 102 ASP A CA 1
ATOM 830 C C . ASP A 1 102 ? 18.219 -17.688 -15.805 1 96.44 102 ASP A C 1
ATOM 832 O O . ASP A 1 102 ? 17.188 -17.828 -16.453 1 96.44 102 ASP A O 1
ATOM 836 N N . SER A 1 103 ? 19.359 -18.234 -16.188 1 95.62 103 SER A N 1
ATOM 837 C CA . SER A 1 103 ? 19.5 -19.016 -17.422 1 95.62 103 SER A CA 1
ATOM 838 C C . SER A 1 103 ? 18.672 -20.281 -17.359 1 95.62 103 SER A C 1
ATOM 840 O O . SER A 1 103 ? 18.391 -20.891 -18.406 1 95.62 103 SER A O 1
ATOM 842 N N . ARG A 1 104 ? 18.344 -20.812 -16.203 1 95.62 104 ARG A N 1
ATOM 843 C CA . ARG A 1 104 ? 17.531 -22.016 -16.016 1 95.62 104 ARG A CA 1
ATOM 844 C C . ARG A 1 104 ? 16.062 -21.656 -15.836 1 95.62 104 ARG A C 1
ATOM 846 O O . ARG A 1 104 ? 15.273 -22.484 -15.367 1 95.62 104 ARG A O 1
ATOM 853 N N . ASN A 1 105 ? 15.664 -20.438 -16.016 1 92.94 105 ASN A N 1
ATOM 854 C CA . ASN A 1 105 ? 14.297 -19.922 -15.953 1 92.94 105 ASN A CA 1
ATOM 855 C C . ASN A 1 105 ? 13.789 -19.875 -14.516 1 92.94 105 ASN A C 1
ATOM 857 O O . ASN A 1 105 ? 12.594 -20.031 -14.273 1 92.94 105 ASN A O 1
ATOM 861 N N . ASN A 1 106 ? 14.711 -19.734 -13.578 1 95.94 106 ASN A N 1
ATOM 862 C CA . ASN A 1 106 ? 14.336 -19.531 -12.18 1 95.94 106 ASN A CA 1
ATOM 863 C C . ASN A 1 106 ? 14.242 -18.047 -11.836 1 95.94 106 ASN A C 1
ATOM 865 O O . ASN A 1 106 ? 15.031 -17.234 -12.336 1 95.94 106 ASN A O 1
ATOM 869 N N . ILE A 1 107 ? 13.305 -17.703 -11.016 1 97.06 107 ILE A N 1
ATOM 870 C CA . ILE A 1 107 ? 13.18 -16.344 -10.531 1 97.06 107 ILE A CA 1
ATOM 871 C C . ILE A 1 107 ? 14.242 -16.062 -9.469 1 97.06 107 ILE A C 1
ATOM 873 O O . ILE A 1 107 ? 14.406 -16.859 -8.531 1 97.06 107 ILE A O 1
ATOM 877 N N . VAL A 1 108 ? 14.969 -14.953 -9.617 1 98.38 108 VAL A N 1
ATOM 878 C CA . VAL A 1 108 ? 15.977 -14.523 -8.656 1 98.38 108 VAL A CA 1
ATOM 879 C C . VAL A 1 108 ? 15.633 -13.125 -8.141 1 98.38 108 VAL A C 1
ATOM 881 O O . VAL A 1 108 ? 15.469 -12.188 -8.93 1 98.38 108 VAL A O 1
ATOM 884 N N . CYS A 1 109 ? 15.492 -13.047 -6.84 1 98.06 109 CYS A N 1
ATOM 885 C CA . CYS A 1 109 ? 15.289 -11.75 -6.211 1 98.06 109 CYS A CA 1
ATOM 886 C C . CYS A 1 109 ? 16.625 -11.086 -5.887 1 98.06 109 CYS A C 1
ATOM 888 O O . CYS A 1 109 ? 17.484 -11.688 -5.23 1 98.06 109 CYS A O 1
ATOM 890 N N . GLY A 1 110 ? 16.719 -9.82 -6.27 1 97.88 110 GLY A N 1
ATOM 891 C CA . GLY A 1 110 ? 18.047 -9.227 -6.332 1 97.88 110 GLY A CA 1
ATOM 892 C C . GLY A 1 110 ? 18.328 -8.273 -5.188 1 97.88 110 GLY A C 1
ATOM 893 O O . GLY A 1 110 ? 19.469 -7.844 -4.996 1 97.88 110 GLY A O 1
ATOM 894 N N . ASP A 1 111 ? 17.328 -7.832 -4.402 1 97.44 111 ASP A N 1
ATOM 895 C CA . ASP A 1 111 ? 17.562 -6.914 -3.287 1 97.44 111 ASP A CA 1
ATOM 896 C C . ASP A 1 111 ? 18.25 -7.621 -2.127 1 97.44 111 ASP A C 1
ATOM 898 O O . ASP A 1 111 ? 18.234 -8.852 -2.041 1 97.44 111 ASP A O 1
ATOM 902 N N . GLN A 1 112 ? 18.875 -6.82 -1.233 1 97.38 112 GLN A N 1
ATOM 903 C CA . GLN A 1 112 ? 19.609 -7.379 -0.103 1 97.38 112 GLN A CA 1
ATOM 904 C C . GLN A 1 112 ? 18.688 -8.18 0.81 1 97.38 112 GLN A C 1
ATOM 906 O O . GLN A 1 112 ? 17.547 -7.789 1.051 1 97.38 112 GLN A O 1
ATOM 911 N N . PRO A 1 113 ? 19.234 -9.289 1.317 1 96.06 113 PRO A N 1
ATOM 912 C CA . PRO A 1 113 ? 18.438 -10.078 2.254 1 96.06 113 PRO A CA 1
ATOM 913 C C . PRO A 1 113 ? 17.953 -9.266 3.457 1 96.06 113 PRO A C 1
ATOM 915 O O . PRO A 1 113 ? 18.625 -8.305 3.859 1 96.06 113 PRO A O 1
ATOM 918 N N . HIS A 1 114 ? 16.781 -9.586 3.971 1 94.38 114 HIS A N 1
ATOM 919 C CA . HIS A 1 114 ? 16.203 -9.023 5.188 1 94.38 114 HIS A CA 1
ATOM 920 C C . HIS A 1 114 ? 15.719 -7.594 4.961 1 94.38 114 HIS A C 1
ATOM 922 O O . HIS A 1 114 ? 15.477 -6.855 5.918 1 94.38 114 HIS A O 1
ATOM 928 N N . THR A 1 115 ? 15.695 -7.105 3.736 1 95.25 115 THR A N 1
ATOM 929 C CA . THR A 1 115 ? 15.008 -5.863 3.408 1 95.25 115 THR A CA 1
ATOM 930 C C . THR A 1 115 ? 13.555 -6.133 3.037 1 95.25 115 THR A C 1
ATOM 932 O O . THR A 1 115 ? 13.211 -7.23 2.588 1 95.25 115 THR A O 1
ATOM 935 N N . CYS A 1 116 ? 12.789 -5.195 3.232 1 94.75 116 CYS A N 1
ATOM 936 C CA . CYS A 1 116 ? 11.375 -5.328 2.896 1 94.75 116 CYS A CA 1
ATOM 937 C C . CYS A 1 116 ? 11.195 -5.676 1.423 1 94.75 116 CYS A C 1
ATOM 939 O O . CYS A 1 116 ? 10.375 -6.531 1.078 1 94.75 116 CYS A O 1
ATOM 941 N N . LEU A 1 117 ? 11.93 -5.023 0.5 1 95.5 117 LEU A N 1
ATOM 942 C CA . LEU A 1 117 ? 11.867 -5.262 -0.938 1 95.5 117 LEU A CA 1
ATOM 943 C C . LEU A 1 117 ? 12.156 -6.723 -1.263 1 95.5 117 LEU A C 1
ATOM 945 O O . LEU A 1 117 ? 11.422 -7.348 -2.035 1 95.5 117 LEU A O 1
ATOM 949 N N . ARG A 1 118 ? 13.18 -7.25 -0.614 1 96.62 118 ARG A N 1
ATOM 950 C CA . ARG A 1 118 ? 13.555 -8.648 -0.811 1 96.62 118 ARG A CA 1
ATOM 951 C C . ARG A 1 118 ? 12.438 -9.578 -0.351 1 96.62 118 ARG A C 1
ATOM 953 O O . ARG A 1 118 ? 12.109 -10.555 -1.038 1 96.62 118 ARG A O 1
ATOM 960 N N . GLU A 1 119 ? 11.914 -9.258 0.768 1 96.56 119 GLU A N 1
ATOM 961 C CA . GLU A 1 119 ? 10.891 -10.125 1.349 1 96.56 119 GLU A CA 1
ATOM 962 C C . GLU A 1 119 ? 9.633 -10.148 0.484 1 96.56 119 GLU A C 1
ATOM 964 O O . GLU A 1 119 ? 9.016 -11.195 0.309 1 96.56 119 GLU A O 1
ATOM 969 N N . ILE A 1 120 ? 9.25 -9.016 -0.019 1 95.88 120 ILE A N 1
ATOM 970 C CA . ILE A 1 120 ? 8.094 -8.961 -0.908 1 95.88 120 ILE A CA 1
ATOM 971 C C . ILE A 1 120 ? 8.375 -9.781 -2.166 1 95.88 120 ILE A C 1
ATOM 973 O O . ILE A 1 120 ? 7.535 -10.578 -2.588 1 95.88 120 ILE A O 1
ATOM 977 N N . CYS A 1 121 ? 9.516 -9.633 -2.789 1 97 121 CYS A N 1
ATOM 978 C CA . CYS A 1 121 ? 9.914 -10.406 -3.959 1 97 121 CYS A CA 1
ATOM 979 C C . CYS A 1 121 ? 9.875 -11.906 -3.66 1 97 121 CYS A C 1
ATOM 981 O O . CYS A 1 121 ? 9.398 -12.695 -4.48 1 97 121 CYS A O 1
ATOM 983 N N . ASP A 1 122 ? 10.383 -12.25 -2.49 1 97.62 122 ASP A N 1
ATOM 984 C CA . ASP A 1 122 ? 10.414 -13.664 -2.109 1 97.62 122 ASP A CA 1
ATOM 985 C C . ASP A 1 122 ? 9 -14.234 -2.004 1 97.62 122 ASP A C 1
ATOM 987 O O . ASP A 1 122 ? 8.758 -15.383 -2.381 1 97.62 122 ASP A O 1
ATOM 991 N N . CYS A 1 123 ? 8.094 -13.492 -1.484 1 97.25 123 CYS A N 1
ATOM 992 C CA . CYS A 1 123 ? 6.703 -13.93 -1.44 1 97.25 123 CYS A CA 1
ATOM 993 C C . CYS A 1 123 ? 6.16 -14.164 -2.844 1 97.25 123 CYS A C 1
ATOM 995 O O . CYS A 1 123 ? 5.512 -15.18 -3.1 1 97.25 123 CYS A O 1
ATOM 997 N N . ASP A 1 124 ? 6.449 -13.25 -3.756 1 96.75 124 ASP A N 1
ATOM 998 C CA . ASP A 1 124 ? 5.953 -13.328 -5.125 1 96.75 124 ASP A CA 1
ATOM 999 C C . ASP A 1 124 ? 6.578 -14.508 -5.867 1 96.75 124 ASP A C 1
ATOM 1001 O O . ASP A 1 124 ? 5.879 -15.25 -6.559 1 96.75 124 ASP A O 1
ATOM 1005 N N . LYS A 1 125 ? 7.863 -14.648 -5.719 1 97.56 125 LYS A N 1
ATOM 1006 C CA . LYS A 1 125 ? 8.547 -15.805 -6.289 1 97.56 125 LYS A CA 1
ATOM 1007 C C . LYS A 1 125 ? 7.902 -17.109 -5.828 1 97.56 125 LYS A C 1
ATOM 1009 O O . LYS A 1 125 ? 7.617 -17.984 -6.645 1 97.56 125 LYS A O 1
ATOM 1014 N N . THR A 1 126 ? 7.668 -17.203 -4.547 1 97.69 126 THR A N 1
ATOM 1015 C CA . THR A 1 126 ? 7.156 -18.438 -3.945 1 97.69 126 THR A CA 1
ATOM 1016 C C . THR A 1 126 ? 5.785 -18.781 -4.516 1 97.69 126 THR A C 1
ATOM 1018 O O . THR A 1 126 ? 5.512 -19.953 -4.82 1 97.69 126 THR A O 1
ATOM 1021 N N . VAL A 1 127 ? 4.91 -17.797 -4.668 1 96.94 127 VAL A N 1
ATOM 1022 C CA . VAL A 1 127 ? 3.578 -18.125 -5.164 1 96.94 127 VAL A CA 1
ATOM 1023 C C . VAL A 1 127 ? 3.658 -18.531 -6.633 1 96.94 127 VAL A C 1
ATOM 1025 O O . VAL A 1 127 ? 2.932 -19.422 -7.074 1 96.94 127 VAL A O 1
ATOM 1028 N N . VAL A 1 128 ? 4.453 -17.906 -7.434 1 96 128 VAL A N 1
ATOM 1029 C CA . VAL A 1 128 ? 4.602 -18.266 -8.836 1 96 128 VAL A CA 1
ATOM 1030 C C . VAL A 1 128 ? 5.074 -19.719 -8.953 1 96 128 VAL A C 1
ATOM 1032 O O . VAL A 1 128 ? 4.523 -20.484 -9.734 1 96 128 VAL A O 1
ATOM 1035 N N . GLU A 1 129 ? 6.062 -20.062 -8.188 1 96.31 129 GLU A N 1
ATOM 1036 C CA . GLU A 1 129 ? 6.582 -21.438 -8.203 1 96.31 129 GLU A CA 1
ATOM 1037 C C . GLU A 1 129 ? 5.539 -22.422 -7.699 1 96.31 129 GLU A C 1
ATOM 1039 O O . GLU A 1 129 ? 5.477 -23.562 -8.172 1 96.31 129 GLU A O 1
ATOM 1044 N N . CYS A 1 130 ? 4.781 -22 -6.824 1 96.56 130 CYS A N 1
ATOM 1045 C CA . CYS A 1 130 ? 3.727 -22.844 -6.277 1 96.56 130 CYS A CA 1
ATOM 1046 C C . CYS A 1 130 ? 2.6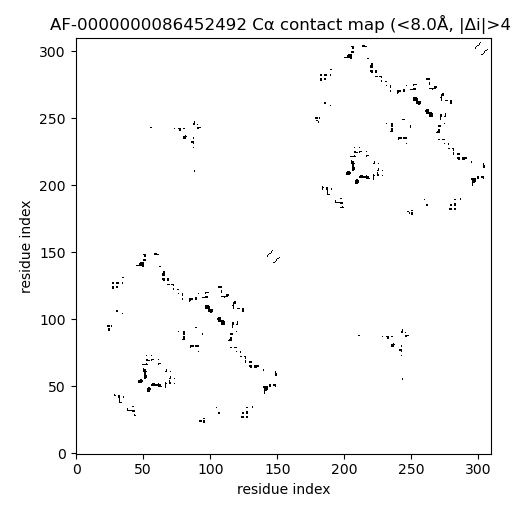52 -23.125 -7.32 1 96.56 130 CYS A C 1
ATOM 1048 O O . CYS A 1 130 ? 2.205 -24.266 -7.469 1 96.56 130 CYS A O 1
ATOM 1050 N N . ILE A 1 131 ? 2.25 -22.141 -7.988 1 95 131 ILE A N 1
ATOM 1051 C CA . ILE A 1 131 ? 1.155 -22.25 -8.945 1 95 131 ILE A CA 1
ATOM 1052 C C . ILE A 1 131 ? 1.605 -23.062 -10.156 1 95 131 ILE A C 1
ATOM 1054 O O . ILE A 1 131 ? 0.796 -23.75 -10.781 1 95 131 ILE A O 1
ATOM 1058 N N . MET A 1 132 ? 2.906 -22.969 -10.344 1 89.88 132 MET A N 1
ATOM 1059 C CA . MET A 1 132 ? 3.428 -23.688 -11.508 1 89.88 132 MET A CA 1
ATOM 1060 C C . MET A 1 132 ? 3.225 -25.188 -11.367 1 89.88 132 MET A C 1
ATOM 1062 O O . MET A 1 132 ? 3.57 -25.766 -10.336 1 89.88 132 MET A O 1
ATOM 1066 N N . GLY A 1 133 ? 2.582 -25.797 -12.195 1 84.94 133 GLY A N 1
ATOM 1067 C CA . GLY A 1 133 ? 2.395 -27.25 -12.211 1 84.94 133 GLY A CA 1
ATOM 1068 C C . GLY A 1 133 ? 1.045 -27.672 -11.672 1 84.94 133 GLY A C 1
ATOM 1069 O O . GLY A 1 133 ? 0.751 -28.875 -11.609 1 84.94 133 GLY A O 1
ATOM 1070 N N . LYS A 1 134 ? 0.386 -26.719 -11.141 1 93.25 134 LYS A N 1
ATOM 1071 C CA . LYS A 1 134 ? -0.94 -27.062 -10.633 1 93.25 134 LYS A CA 1
ATOM 1072 C C . LYS A 1 134 ? -1.996 -26.938 -11.727 1 93.25 134 LYS A C 1
ATOM 1074 O O . LYS A 1 134 ? -1.807 -26.219 -12.703 1 93.25 134 LYS A O 1
ATOM 1079 N N . GLU A 1 135 ? -3.061 -27.75 -11.516 1 94.38 135 GLU A N 1
ATOM 1080 C CA . GLU A 1 135 ? -4.145 -27.719 -12.5 1 94.38 135 GLU A CA 1
ATOM 1081 C C . GLU A 1 135 ? -5.016 -26.484 -12.32 1 94.38 135 GLU A C 1
ATOM 1083 O O . GLU A 1 135 ? -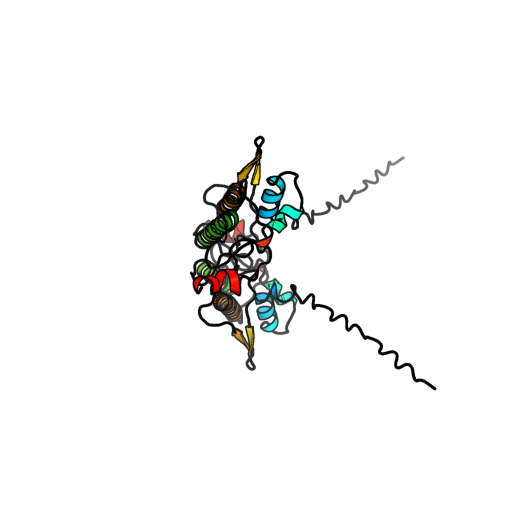5.477 -26.188 -11.211 1 94.38 135 GLU A O 1
ATOM 1088 N N . TYR A 1 136 ? -5.219 -25.781 -13.438 1 93.81 136 TYR A N 1
ATOM 1089 C CA . TYR A 1 136 ? -6.086 -24.609 -13.453 1 93.81 136 TYR A CA 1
ATOM 1090 C C . TYR A 1 136 ? -7.535 -25.016 -13.711 1 93.81 136 TYR A C 1
ATOM 1092 O O . TYR A 1 136 ? -7.828 -25.719 -14.68 1 93.81 136 TYR A O 1
ATOM 1100 N N . HIS A 1 137 ? -8.398 -24.609 -12.906 1 96.5 137 HIS A N 1
ATOM 1101 C CA . HIS A 1 137 ? -9.828 -24.844 -13.07 1 96.5 137 HIS A CA 1
ATOM 1102 C C . HIS A 1 137 ? -10.562 -23.547 -13.414 1 96.5 137 HIS A C 1
ATOM 1104 O O . HIS A 1 137 ? -10.922 -22.781 -12.516 1 96.5 137 HIS A O 1
ATOM 1110 N N . ALA A 1 138 ? -10.914 -23.359 -14.641 1 94.5 138 ALA A N 1
ATOM 1111 C CA . ALA A 1 138 ? -11.469 -22.109 -15.164 1 94.5 138 ALA A CA 1
ATOM 1112 C C . ALA A 1 138 ? -12.773 -21.75 -14.461 1 94.5 138 ALA A C 1
ATOM 1114 O O . ALA A 1 138 ? -13.109 -20.562 -14.328 1 94.5 138 ALA A O 1
ATOM 1115 N N . ASN A 1 139 ? -13.508 -22.703 -13.977 1 96.25 139 ASN A N 1
ATOM 1116 C CA . ASN A 1 139 ? -14.789 -22.453 -13.328 1 96.25 139 ASN A CA 1
ATOM 1117 C C . ASN A 1 139 ? -14.609 -21.781 -11.969 1 96.25 139 ASN A C 1
ATOM 1119 O O . ASN A 1 139 ? -15.578 -21.312 -11.367 1 96.25 139 ASN A O 1
ATOM 1123 N N . LEU A 1 140 ? -13.367 -21.688 -11.539 1 96.81 140 LEU A N 1
ATOM 1124 C CA . LEU A 1 140 ? -13.117 -21.047 -10.242 1 96.81 140 LEU A CA 1
ATOM 1125 C C . LEU A 1 140 ? -12.758 -19.578 -10.422 1 96.81 140 LEU A C 1
ATOM 1127 O O . LEU A 1 140 ? -12.5 -18.875 -9.438 1 96.81 140 LEU A O 1
ATOM 1131 N N . LYS A 1 141 ? -12.781 -19.094 -11.609 1 96.19 141 LYS A N 1
ATOM 1132 C CA . LYS A 1 141 ? -12.555 -17.688 -11.883 1 96.19 141 LYS A CA 1
ATOM 1133 C C . LYS A 1 141 ? -13.852 -16.891 -11.781 1 96.19 141 LYS A C 1
ATOM 1135 O O . LYS A 1 141 ? -14.898 -17.328 -12.273 1 96.19 141 LYS A O 1
ATOM 1140 N N . ASN A 1 142 ? -13.789 -15.734 -11.133 1 95.94 142 ASN A N 1
ATOM 1141 C CA . ASN A 1 142 ? -14.898 -14.797 -10.992 1 95.94 142 ASN A CA 1
ATOM 1142 C C . ASN A 1 142 ? -16.109 -15.461 -10.352 1 95.94 142 ASN A C 1
ATOM 1144 O O . ASN A 1 142 ? -17.234 -15.297 -10.836 1 95.94 142 ASN A O 1
ATOM 1148 N N . ILE A 1 143 ? -15.82 -16.234 -9.422 1 94.75 143 ILE A N 1
ATOM 1149 C CA . ILE A 1 143 ? -16.891 -16.891 -8.68 1 94.75 143 ILE A CA 1
ATOM 1150 C C . ILE A 1 143 ? -17.531 -15.891 -7.715 1 94.75 143 ILE A C 1
ATOM 1152 O O . ILE A 1 143 ? -16.984 -14.82 -7.469 1 94.75 143 ILE A O 1
ATOM 1156 N N . ASP A 1 144 ? -18.75 -16.219 -7.234 1 93.19 144 ASP A N 1
ATOM 1157 C CA . ASP A 1 144 ? -19.375 -15.484 -6.145 1 93.19 144 ASP A CA 1
ATOM 1158 C C . ASP A 1 144 ? -18.75 -15.844 -4.801 1 93.19 144 ASP A C 1
ATOM 1160 O O . ASP A 1 144 ? -19.172 -16.812 -4.16 1 93.19 144 ASP A O 1
ATOM 1164 N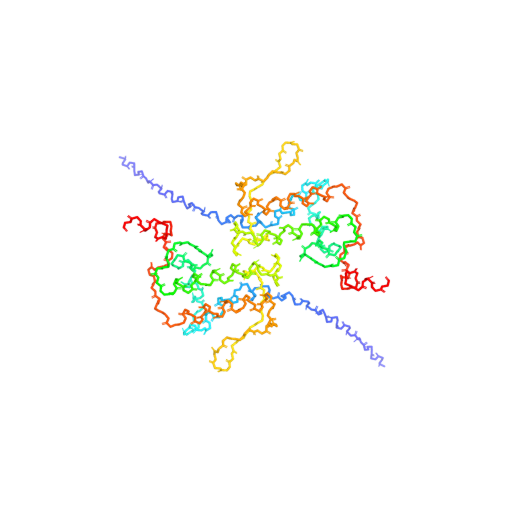 N . ARG A 1 145 ? -17.906 -15.094 -4.297 1 92 145 ARG A N 1
ATOM 1165 C CA . ARG A 1 145 ? -17.094 -15.422 -3.125 1 92 145 ARG A CA 1
ATOM 1166 C C . ARG A 1 145 ? -17.953 -15.414 -1.858 1 92 145 ARG A C 1
ATOM 1168 O O . ARG A 1 145 ? -17.656 -16.125 -0.902 1 92 145 ARG A O 1
ATOM 1175 N N . ILE A 1 146 ? -18.922 -14.539 -1.813 1 89.56 146 ILE A N 1
ATOM 1176 C CA . ILE A 1 146 ? -19.812 -14.547 -0.649 1 89.56 146 ILE A CA 1
ATOM 1177 C C . ILE A 1 146 ? -20.469 -15.914 -0.508 1 89.56 146 ILE A C 1
ATOM 1179 O O . ILE A 1 146 ? -20.484 -16.5 0.58 1 89.56 146 ILE A O 1
ATOM 1183 N N . ARG A 1 147 ? -20.906 -16.422 -1.509 1 90 147 ARG A N 1
ATOM 1184 C CA . ARG A 1 147 ? -21.578 -17.719 -1.518 1 90 147 ARG A CA 1
ATOM 1185 C C . ARG A 1 147 ? -20.562 -18.859 -1.368 1 90 147 ARG A C 1
ATOM 1187 O O . ARG A 1 147 ? -20.719 -19.719 -0.512 1 90 147 ARG A O 1
ATOM 1194 N N . ASP A 1 148 ? -19.469 -18.844 -2.125 1 91.88 148 ASP A N 1
ATOM 1195 C CA . ASP A 1 148 ? -18.594 -20.016 -2.285 1 91.88 148 ASP A CA 1
ATOM 1196 C C . ASP A 1 148 ? -17.531 -20.062 -1.194 1 91.88 148 ASP A C 1
ATOM 1198 O O . ASP A 1 148 ? -17.031 -21.125 -0.848 1 91.88 148 ASP A O 1
ATOM 1202 N N . CYS A 1 149 ? -17.156 -18.922 -0.689 1 92.69 149 CYS A N 1
ATOM 1203 C CA . CYS A 1 149 ? -16.031 -18.875 0.248 1 92.69 149 CYS A CA 1
ATOM 1204 C C . CYS A 1 149 ? -16.516 -18.625 1.669 1 92.69 149 CYS A C 1
ATOM 1206 O O . CYS A 1 149 ? -15.844 -18.969 2.635 1 92.69 149 CYS A O 1
ATOM 1208 N N . LEU A 1 150 ? -17.594 -17.906 1.871 1 84.12 150 LEU A N 1
ATOM 1209 C CA . LEU A 1 150 ? -18.094 -17.594 3.205 1 84.12 150 LEU A CA 1
ATOM 1210 C C . LEU A 1 150 ? -19.156 -18.594 3.631 1 84.12 150 LEU A C 1
ATOM 1212 O O . LEU A 1 150 ? -19.156 -19.078 4.766 1 84.12 150 LEU A O 1
ATOM 1216 N N . LEU A 1 151 ? -20.234 -18.844 2.854 1 70.75 151 LEU A N 1
ATOM 1217 C CA . LEU A 1 151 ? -21.406 -19.625 3.232 1 70.75 151 LEU A CA 1
ATOM 1218 C C . LEU A 1 151 ? -21.109 -21.125 3.104 1 70.75 151 LEU A C 1
ATOM 1220 O O . LEU A 1 151 ? -21.828 -21.953 3.66 1 70.75 151 LEU A O 1
ATOM 1224 N N . PHE A 1 152 ? -20.266 -21.625 2.264 1 57.25 152 PHE A N 1
ATOM 1225 C CA . PHE A 1 152 ? -20.188 -23.047 1.967 1 57.25 152 PHE A CA 1
ATOM 1226 C C . PHE A 1 152 ? -20 -23.859 3.244 1 57.25 152 PHE A C 1
ATOM 1228 O O . PHE A 1 152 ? -20.047 -25.094 3.217 1 57.25 152 PHE A O 1
ATOM 1235 N N . ARG A 1 153 ? -19.516 -23.469 4.43 1 48.62 153 ARG A N 1
ATOM 1236 C CA . ARG A 1 153 ? -19.5 -24.484 5.469 1 48.62 153 ARG A CA 1
ATOM 1237 C C . ARG A 1 153 ? -20.922 -24.938 5.812 1 48.62 153 ARG A C 1
ATOM 1239 O O . ARG A 1 153 ? -21.109 -25.844 6.633 1 48.62 153 ARG A O 1
ATOM 1246 N N . LEU A 1 154 ? -21.922 -24.109 5.539 1 39.41 154 LEU A N 1
ATOM 1247 C CA . LEU A 1 154 ? -23.141 -24.562 6.176 1 39.41 154 LEU A CA 1
ATOM 1248 C C . LEU A 1 154 ? -23.734 -25.766 5.445 1 39.41 154 LEU A C 1
ATOM 1250 O O . LEU A 1 154 ? -24.688 -26.391 5.922 1 39.41 154 LEU A O 1
ATOM 1254 N N . PHE A 1 155 ? -23.5 -26.016 4.141 1 35.41 155 PHE A N 1
ATOM 1255 C CA . PHE A 1 155 ? -24.109 -27.297 3.832 1 35.41 155 PHE A CA 1
ATOM 1256 C C . PHE A 1 155 ? -23.094 -28.422 4.027 1 35.41 155 PHE A C 1
ATOM 1258 O O . PHE A 1 155 ? -21.891 -28.234 3.832 1 35.41 155 PHE A O 1
ATOM 1265 N N . MET B 1 1 ? -57.188 1.604 -38.625 1 28.44 1 MET B N 1
ATOM 1266 C CA . MET B 1 1 ? -56.062 2.49 -38.438 1 28.44 1 MET B CA 1
ATOM 1267 C C . MET B 1 1 ? -55.219 2.025 -37.25 1 28.44 1 MET B C 1
ATOM 1269 O O . MET B 1 1 ? -55.625 2.176 -36.094 1 28.44 1 MET B O 1
ATOM 1273 N N . THR B 1 2 ? -54.625 0.803 -37.344 1 32.22 2 THR B N 1
ATOM 1274 C CA . THR B 1 2 ? -53.844 -0.043 -36.438 1 32.22 2 THR B CA 1
ATOM 1275 C C . THR B 1 2 ? -52.562 0.679 -36 1 32.22 2 THR B C 1
ATOM 1277 O O . THR B 1 2 ? -51.75 1.091 -36.812 1 32.22 2 THR B O 1
ATOM 1280 N N . LEU B 1 3 ? -52.812 1.542 -34.938 1 31.17 3 LEU B N 1
ATOM 1281 C CA . LEU B 1 3 ? -51.75 2.346 -34.312 1 31.17 3 LEU B CA 1
ATOM 1282 C C . LEU B 1 3 ? -50.562 1.479 -33.906 1 31.17 3 LEU B C 1
ATOM 1284 O O . LEU B 1 3 ? -50.719 0.545 -33.125 1 31.17 3 LEU B O 1
ATOM 1288 N N . LEU B 1 4 ? -49.781 1.172 -34.906 1 28.75 4 LEU B N 1
ATOM 1289 C CA . LEU B 1 4 ? -48.5 0.482 -34.75 1 28.75 4 LEU B CA 1
ATOM 1290 C C . LEU B 1 4 ? -47.656 1.129 -33.656 1 28.75 4 LEU B C 1
ATOM 1292 O O . LEU B 1 4 ? -47.25 2.293 -33.781 1 28.75 4 LEU B O 1
ATOM 1296 N N . GLN B 1 5 ? -48.062 0.9 -32.375 1 28.17 5 GLN B N 1
ATOM 1297 C CA . GLN B 1 5 ? -47.281 1.446 -31.266 1 28.17 5 GLN B CA 1
ATOM 1298 C C . GLN B 1 5 ? -45.812 0.979 -31.344 1 28.17 5 GLN B C 1
ATOM 1300 O O . GLN B 1 5 ? -45.562 -0.223 -31.391 1 28.17 5 GLN B O 1
ATOM 1305 N N . VAL B 1 6 ? -45.031 1.619 -32.188 1 29.28 6 VAL B N 1
ATOM 1306 C CA . VAL B 1 6 ? -43.594 1.382 -32.25 1 29.28 6 VAL B CA 1
ATOM 1307 C C . VAL B 1 6 ? -43.031 1.496 -30.828 1 29.28 6 VAL B C 1
ATOM 1309 O O . VAL B 1 6 ? -43.156 2.537 -30.188 1 29.28 6 VAL B O 1
ATOM 1312 N N . LEU B 1 7 ? -43.188 0.467 -30.031 1 28.88 7 LEU B N 1
ATOM 1313 C CA . LEU B 1 7 ? -42.531 0.468 -28.734 1 28.88 7 LEU B CA 1
ATOM 1314 C C . LEU B 1 7 ? -41.031 0.687 -28.875 1 28.88 7 LEU B C 1
ATOM 1316 O O . LEU B 1 7 ? -40.344 -0.124 -29.5 1 28.88 7 LEU B O 1
ATOM 1320 N N . GLY B 1 8 ? -40.656 1.953 -29.141 1 26.41 8 GLY B N 1
ATOM 1321 C CA . GLY B 1 8 ? -39.25 2.246 -29.156 1 26.41 8 GLY B CA 1
ATOM 1322 C C . GLY B 1 8 ? -38.531 1.734 -27.906 1 26.41 8 GLY B C 1
ATOM 1323 O O . GLY B 1 8 ? -38.938 2.029 -26.781 1 26.41 8 GLY B O 1
ATOM 1324 N N . LEU B 1 9 ? -38.094 0.494 -28.031 1 26.41 9 LEU B N 1
ATOM 1325 C CA . LEU B 1 9 ? -37.219 -0.059 -26.984 1 26.41 9 LEU B CA 1
ATOM 1326 C C . LEU B 1 9 ? -36.062 0.889 -26.672 1 26.41 9 LEU B C 1
ATOM 1328 O O . LEU B 1 9 ? -35.188 1.106 -27.5 1 26.41 9 LEU B O 1
ATOM 1332 N N . LEU B 1 10 ? -36.406 2.018 -26.016 1 27.2 10 LEU B N 1
ATOM 1333 C CA . LEU B 1 10 ? -35.312 2.854 -25.531 1 27.2 10 LEU B CA 1
ATOM 1334 C C . LEU B 1 10 ? -34.312 2.027 -24.766 1 27.2 10 LEU B C 1
ATOM 1336 O O . LEU B 1 10 ? -34.625 1.447 -23.719 1 27.2 10 LEU B O 1
ATOM 1340 N N . VAL B 1 11 ? -33.469 1.354 -25.5 1 26.16 11 VAL B N 1
ATOM 1341 C CA . VAL B 1 11 ? -32.312 0.725 -24.859 1 26.16 11 VAL B CA 1
ATOM 1342 C C . VAL B 1 11 ? -31.594 1.741 -23.984 1 26.16 11 VAL B C 1
ATOM 1344 O O . VAL B 1 11 ? -31.016 2.713 -24.484 1 26.16 11 VAL B O 1
ATOM 1347 N N . ILE B 1 12 ? -32.125 2.127 -22.859 1 28.08 12 ILE B N 1
ATOM 1348 C CA . ILE B 1 12 ? -31.375 2.938 -21.906 1 28.08 12 ILE B CA 1
ATOM 1349 C C . ILE B 1 12 ? -30.016 2.283 -21.625 1 28.08 12 ILE B C 1
ATOM 1351 O O . ILE B 1 12 ? -29.969 1.173 -21.094 1 28.08 12 ILE B O 1
ATOM 1355 N N . ILE B 1 13 ? -29.109 2.391 -22.562 1 28.28 13 ILE B N 1
ATOM 1356 C CA . ILE B 1 13 ? -27.703 2.084 -22.281 1 28.28 13 ILE B CA 1
ATOM 1357 C C . ILE B 1 13 ? -27.312 2.648 -20.922 1 28.28 13 ILE B C 1
ATOM 1359 O O . ILE B 1 13 ? -27.328 3.863 -20.719 1 28.28 13 ILE B O 1
ATOM 1363 N N . HIS B 1 14 ? -27.766 2.105 -19.875 1 28.8 14 HIS B N 1
ATOM 1364 C CA . HIS B 1 14 ? -27.266 2.49 -18.562 1 28.8 14 HIS B CA 1
ATOM 1365 C C . HIS B 1 14 ? -25.734 2.523 -18.547 1 28.8 14 HIS B C 1
ATOM 1367 O O . HIS B 1 14 ? -25.078 1.515 -18.844 1 28.8 14 HIS B O 1
ATOM 1373 N N . GLY B 1 15 ? -25.125 3.613 -19.047 1 30.39 15 GLY B N 1
ATOM 1374 C CA . GLY B 1 15 ? -23.719 3.992 -18.938 1 30.39 15 GLY B CA 1
ATOM 1375 C C . GLY B 1 15 ? -23.109 3.621 -17.594 1 30.39 15 GLY B C 1
ATOM 1376 O O . GLY B 1 15 ? -23.594 4.047 -16.547 1 30.39 15 GLY B O 1
ATOM 1377 N N . THR B 1 16 ? -22.766 2.449 -17.344 1 31.47 16 THR B N 1
ATOM 1378 C CA . THR B 1 16 ? -22 1.991 -16.188 1 31.47 16 THR B CA 1
ATOM 1379 C C . THR B 1 16 ? -20.875 2.979 -15.852 1 31.47 16 THR B C 1
ATOM 1381 O O . THR B 1 16 ? -20.188 3.473 -16.75 1 31.47 16 THR B O 1
ATOM 1384 N N . HIS B 1 17 ? -21.016 3.871 -14.789 1 30.23 17 HIS B N 1
ATOM 1385 C CA . HIS B 1 17 ? -20.156 4.859 -14.148 1 30.23 17 HIS B CA 1
ATOM 1386 C C . HIS B 1 17 ? -18.719 4.348 -14.023 1 30.23 17 HIS B C 1
ATOM 1388 O O . HIS B 1 17 ? -18.469 3.385 -13.305 1 30.23 17 HIS B O 1
ATOM 1394 N N . CYS B 1 18 ? -17.922 4.285 -14.906 1 32.44 18 CYS B N 1
ATOM 1395 C CA . CYS B 1 18 ? -16.469 4.406 -14.875 1 32.44 18 CYS B CA 1
ATOM 1396 C C . CYS B 1 18 ? -16.016 5.379 -13.789 1 32.44 18 CYS B C 1
ATOM 1398 O O . CYS B 1 18 ? -15.508 6.461 -14.086 1 32.44 18 CYS B O 1
ATOM 1400 N N . GLN B 1 19 ? -16.812 5.852 -12.914 1 30 19 GLN B N 1
ATOM 1401 C CA . GLN B 1 19 ? -16.625 6.969 -11.992 1 30 19 GLN B CA 1
ATOM 1402 C C . GLN B 1 19 ? -15.188 6.992 -11.453 1 30 19 GLN B C 1
ATOM 1404 O O . GLN B 1 19 ? -14.445 6.02 -11.602 1 30 19 GLN B O 1
ATOM 1409 N N . ARG B 1 20 ? -14.891 7.566 -9.961 1 32.59 20 ARG B N 1
ATOM 1410 C CA . ARG B 1 20 ? -13.914 8.305 -9.172 1 32.59 20 ARG B CA 1
ATOM 1411 C C . ARG B 1 20 ? -12.719 7.414 -8.82 1 32.59 20 ARG B C 1
ATOM 1413 O O . ARG B 1 20 ? -12.766 6.664 -7.844 1 32.59 20 ARG B O 1
ATOM 1420 N N . PHE B 1 21 ? -12.352 6.699 -9.398 1 36.5 21 PHE B N 1
ATOM 1421 C CA . PHE B 1 21 ? -11.016 6.211 -9.094 1 36.5 21 PHE B CA 1
ATOM 1422 C C . PHE B 1 21 ? -10.102 7.359 -8.68 1 36.5 21 PHE B C 1
ATOM 1424 O O . PHE B 1 21 ? -9.078 7.141 -8.016 1 36.5 21 PHE B O 1
ATOM 1431 N N . ARG B 1 22 ? -10.289 8.523 -9.242 1 38.12 22 ARG B N 1
ATOM 1432 C CA . ARG B 1 22 ? -9.602 9.812 -9.141 1 38.12 22 ARG B CA 1
ATOM 1433 C C . ARG B 1 22 ? -9.703 10.375 -7.73 1 38.12 22 ARG B C 1
ATOM 1435 O O . ARG B 1 22 ? -8.781 11.039 -7.25 1 38.12 22 ARG B O 1
ATOM 1442 N N . ARG B 1 23 ? -10.992 10.398 -7.07 1 41.16 23 ARG B N 1
ATOM 1443 C CA . ARG B 1 23 ? -11.367 11.102 -5.848 1 41.16 23 ARG B CA 1
ATOM 1444 C C . ARG B 1 23 ? -10.719 10.469 -4.625 1 41.16 23 ARG B C 1
ATOM 1446 O O . ARG B 1 23 ? -10.648 11.086 -3.562 1 41.16 23 ARG B O 1
ATOM 1453 N N . HIS B 1 24 ? -10.531 9.203 -4.793 1 48.78 24 HIS B N 1
ATOM 1454 C CA . HIS B 1 24 ? -10.016 8.469 -3.643 1 48.78 24 HIS B CA 1
ATOM 1455 C C . HIS B 1 24 ? -8.531 8.742 -3.438 1 48.78 24 HIS B C 1
ATOM 1457 O O . HIS B 1 24 ? -8 8.508 -2.35 1 48.78 24 HIS B O 1
ATOM 1463 N N . VAL B 1 25 ? -7.98 9.406 -4.516 1 61.12 25 VAL B N 1
ATOM 1464 C CA . VAL B 1 25 ? -6.535 9.609 -4.547 1 61.12 25 VAL B CA 1
ATOM 1465 C C . VAL B 1 25 ? -6.172 10.875 -3.779 1 61.12 25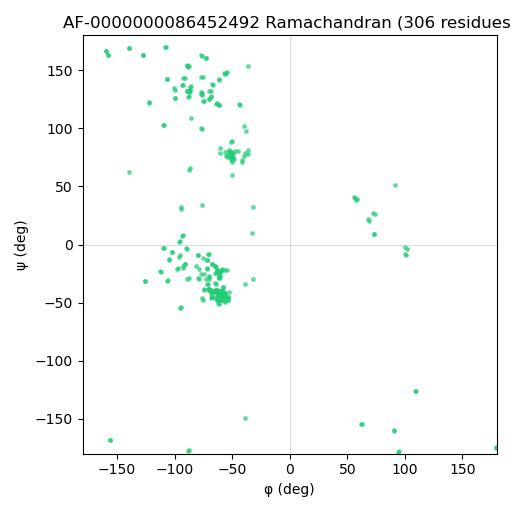 VAL B C 1
ATOM 1467 O O . VAL B 1 25 ? -6.91 11.859 -3.811 1 61.12 25 VAL B O 1
ATOM 1470 N N . ASP B 1 26 ? -5.605 10.992 -2.703 1 83.31 26 ASP B N 1
ATOM 1471 C CA . ASP B 1 26 ? -4.941 11.945 -1.82 1 83.31 26 ASP B CA 1
ATOM 1472 C C . ASP B 1 26 ? -5.93 12.562 -0.831 1 83.31 26 ASP B C 1
ATOM 1474 O O . ASP B 1 26 ? -6.086 13.781 -0.779 1 83.31 26 ASP B O 1
ATOM 1478 N N . GLN B 1 27 ? -6.746 11.688 -0.083 1 93.19 27 GLN B N 1
ATOM 1479 C CA . GLN B 1 27 ? -7.711 12.086 0.936 1 93.19 27 GLN B CA 1
ATOM 1480 C C . GLN B 1 27 ? -7.059 12.992 1.982 1 93.19 27 GLN B C 1
ATOM 1482 O O . GLN B 1 27 ? -7.641 13.992 2.395 1 93.19 27 GLN B O 1
ATOM 1487 N N . LEU B 1 28 ? -5.879 12.695 2.365 1 94.12 28 LEU B N 1
ATOM 1488 C CA . LEU B 1 28 ? -5.129 13.523 3.301 1 94.12 28 LEU B CA 1
ATOM 1489 C C . LEU B 1 28 ? -4.891 14.914 2.721 1 94.12 28 LEU B C 1
ATOM 1491 O O . LEU B 1 28 ? -5.07 15.922 3.412 1 94.12 28 LEU B O 1
ATOM 1495 N N . GLY B 1 29 ? -4.453 14.977 1.483 1 91.31 29 GLY B N 1
ATOM 1496 C CA . GLY B 1 29 ? -4.25 16.25 0.819 1 91.31 29 GLY B CA 1
ATOM 1497 C C . GLY B 1 29 ? -5.5 17.109 0.797 1 91.31 29 GLY B C 1
ATOM 1498 O O . GLY B 1 29 ? -5.422 18.328 0.979 1 91.31 29 GLY B O 1
ATOM 1499 N N . ASN B 1 30 ? -6.625 16.5 0.535 1 91 30 ASN B N 1
ATOM 1500 C CA . ASN B 1 30 ? -7.891 17.219 0.526 1 91 30 ASN B CA 1
ATOM 1501 C C . ASN B 1 30 ? -8.211 17.812 1.896 1 91 30 ASN B C 1
ATOM 1503 O O . ASN B 1 30 ? -8.727 18.938 1.989 1 91 30 ASN B O 1
ATOM 1507 N N . MET B 1 31 ? -7.98 17.094 2.918 1 93.25 31 MET B N 1
ATOM 1508 C CA . MET B 1 31 ? -8.188 17.594 4.273 1 93.25 31 MET B CA 1
ATOM 1509 C C . MET B 1 31 ? -7.332 18.828 4.539 1 93.25 31 MET B C 1
ATOM 1511 O O . MET B 1 31 ? -7.824 19.828 5.055 1 93.25 31 MET B O 1
ATOM 1515 N N . VAL B 1 32 ? -6.094 18.703 4.152 1 92.62 32 VAL B N 1
ATOM 1516 C CA . VAL B 1 32 ? -5.148 19.797 4.355 1 92.62 32 VAL B CA 1
ATOM 1517 C C . VAL B 1 32 ? -5.605 21.031 3.58 1 92.62 32 VAL B C 1
ATOM 1519 O O . VAL B 1 32 ? -5.629 22.141 4.121 1 92.62 32 VAL B O 1
ATOM 1522 N N . GLN B 1 33 ? -5.887 20.828 2.342 1 89.56 33 GLN B N 1
ATOM 1523 C CA . GLN B 1 33 ? -6.332 21.906 1.47 1 89.56 33 GLN B CA 1
ATOM 1524 C C . GLN B 1 33 ? -7.531 22.625 2.064 1 89.56 33 GLN B C 1
ATOM 1526 O O . GLN B 1 33 ? -7.578 23.859 2.072 1 89.56 33 GLN B O 1
ATOM 1531 N N . HIS B 1 34 ? -8.469 21.859 2.551 1 89.94 34 HIS B N 1
ATOM 1532 C CA . HIS B 1 34 ? -9.695 22.453 3.09 1 89.94 34 HIS B CA 1
ATOM 1533 C C . HIS B 1 34 ? -9.422 23.203 4.379 1 89.94 34 HIS B C 1
ATOM 1535 O O . HIS B 1 34 ? -10.008 24.266 4.617 1 89.94 34 HIS B O 1
ATOM 1541 N N . LYS B 1 35 ? -8.555 22.625 5.199 1 89.56 35 LYS B N 1
ATOM 1542 C CA . LYS B 1 35 ? -8.297 23.219 6.508 1 89.56 35 LYS B CA 1
ATOM 1543 C C . LYS B 1 35 ? -7.434 24.469 6.383 1 89.56 35 LYS B C 1
ATOM 1545 O O . LYS B 1 35 ? -7.543 25.391 7.195 1 89.56 35 LYS B O 1
ATOM 1550 N N . LEU B 1 36 ? -6.523 24.422 5.512 1 81.19 36 LEU B N 1
ATOM 1551 C CA . LEU B 1 36 ? -5.645 25.578 5.379 1 81.19 36 LEU B CA 1
ATOM 1552 C C . LEU B 1 36 ? -6.359 26.719 4.672 1 81.19 36 LEU B C 1
ATOM 1554 O O . LEU B 1 36 ? -7.164 26.484 3.766 1 81.19 36 LEU B O 1
ATOM 1558 N N . ALA B 1 37 ? -6.375 27.797 5.344 1 62.19 37 ALA B N 1
ATOM 1559 C CA . ALA B 1 37 ? -7.082 29.047 5.039 1 62.19 37 ALA B CA 1
ATOM 1560 C C . ALA B 1 37 ? -6.949 29.406 3.561 1 62.19 37 ALA B C 1
ATOM 1562 O O . ALA B 1 37 ? -5.859 29.312 2.99 1 62.19 37 ALA B O 1
ATOM 1563 N N . GLY B 1 38 ? -8.008 29.5 2.906 1 64.12 38 GLY B N 1
ATOM 1564 C CA . GLY B 1 38 ? -8.25 29.984 1.56 1 64.12 38 GLY B CA 1
ATOM 1565 C C . GLY B 1 38 ? -8.391 28.875 0.535 1 64.12 38 GLY B C 1
ATOM 1566 O O . GLY B 1 38 ? -8.602 29.141 -0.651 1 64.12 38 GLY B O 1
ATOM 1567 N N . GLY B 1 39 ? -8.227 27.672 1.024 1 64.81 39 GLY B N 1
ATOM 1568 C CA . GLY B 1 39 ? -8.562 26.547 0.151 1 64.81 39 GLY B CA 1
ATOM 1569 C C . GLY B 1 39 ? -7.621 26.422 -1.032 1 64.81 39 GLY B C 1
ATOM 1570 O O . GLY B 1 39 ? -8 25.891 -2.076 1 64.81 39 GLY B O 1
ATOM 1571 N N . ARG B 1 40 ? -6.348 27.031 -0.88 1 73.38 40 ARG B N 1
ATOM 1572 C CA . ARG B 1 40 ? -5.398 26.953 -1.983 1 73.38 40 ARG B CA 1
ATOM 1573 C C . ARG B 1 40 ? -5.047 25.5 -2.295 1 73.38 40 ARG B C 1
ATOM 1575 O O . ARG B 1 40 ? -4.574 24.766 -1.422 1 73.38 40 ARG B O 1
ATOM 1582 N N . TRP B 1 41 ? -5.363 25.141 -3.568 1 74.12 41 TRP B N 1
ATOM 1583 C CA . TRP B 1 41 ? -5.203 23.75 -3.988 1 74.12 41 TRP B CA 1
ATOM 1584 C C . TRP B 1 41 ? -3.748 23.312 -3.867 1 74.12 41 TRP B C 1
ATOM 1586 O O . TRP B 1 41 ? -3.467 22.156 -3.557 1 74.12 41 TRP B O 1
ATOM 1596 N N . THR B 1 42 ? -2.762 24.266 -3.885 1 78.88 42 THR B N 1
ATOM 1597 C CA . THR B 1 42 ? -1.343 23.938 -3.84 1 78.88 42 THR B CA 1
ATOM 1598 C C . THR B 1 42 ? -0.905 23.625 -2.41 1 78.88 42 THR B C 1
ATOM 1600 O O . THR B 1 42 ? 0.188 23.094 -2.189 1 78.88 42 THR B O 1
ATOM 1603 N N . ALA B 1 43 ? -1.819 23.891 -1.404 1 82.75 43 ALA B N 1
ATOM 1604 C CA . ALA B 1 43 ? -1.47 23.688 -0.002 1 82.75 43 ALA B CA 1
ATOM 1605 C C . ALA B 1 43 ? -1.144 22.219 0.271 1 82.75 43 ALA B C 1
ATOM 1607 O O . ALA B 1 43 ? -0.31 21.906 1.125 1 82.75 43 ALA B O 1
ATOM 1608 N N . A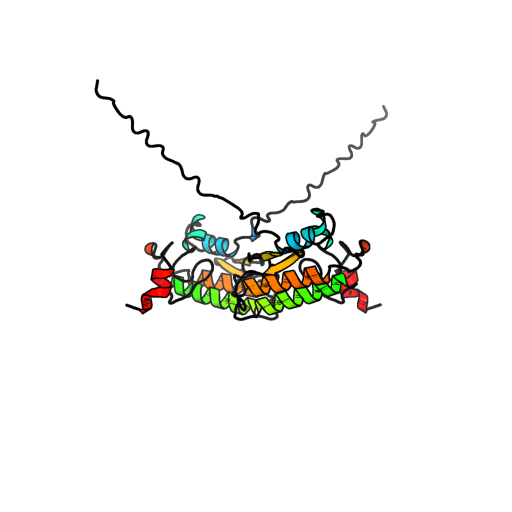RG B 1 44 ? -1.773 21.375 -0.535 1 82.25 44 ARG B N 1
ATOM 1609 C CA . ARG B 1 44 ? -1.572 19.938 -0.333 1 82.25 44 ARG B CA 1
ATOM 1610 C C . ARG B 1 44 ? -0.143 19.531 -0.676 1 82.25 44 ARG B C 1
ATOM 1612 O O . ARG B 1 44 ? 0.352 18.516 -0.191 1 82.25 44 ARG B O 1
ATOM 1619 N N . PHE B 1 45 ? 0.559 20.391 -1.401 1 89.19 45 PHE B N 1
ATOM 1620 C CA . PHE B 1 45 ? 1.91 20.031 -1.821 1 89.19 45 PHE B CA 1
ATOM 1621 C C . PHE B 1 45 ? 2.947 20.734 -0.946 1 89.19 45 PHE B C 1
ATOM 1623 O O . PHE B 1 45 ? 4.145 20.453 -1.053 1 89.19 45 PHE B O 1
ATOM 1630 N N . ASP B 1 46 ? 2.451 21.625 -0.08 1 90.56 46 ASP B N 1
ATOM 1631 C CA . ASP B 1 46 ? 3.371 22.391 0.76 1 90.56 46 ASP B CA 1
ATOM 1632 C C . ASP B 1 46 ? 4.152 21.469 1.693 1 90.56 46 ASP B C 1
ATOM 1634 O O . ASP B 1 46 ? 5.293 21.766 2.059 1 90.56 46 ASP B O 1
ATOM 1638 N N . PHE B 1 47 ? 3.633 20.375 1.919 1 92.5 47 PHE B N 1
ATOM 1639 C CA . PHE B 1 47 ? 4.219 19.547 2.959 1 92.5 47 PHE B CA 1
ATOM 1640 C C . PHE B 1 47 ? 4.906 18.328 2.352 1 92.5 47 PHE B C 1
ATOM 1642 O O . PHE B 1 47 ? 5.457 17.5 3.074 1 92.5 47 PHE B O 1
ATOM 1649 N N . VAL B 1 48 ? 4.805 18.203 1.046 1 92.38 48 VAL B N 1
ATOM 1650 C CA . VAL B 1 48 ? 5.551 17.156 0.366 1 92.38 48 VAL B CA 1
ATOM 1651 C C . VAL B 1 48 ? 7.047 17.469 0.422 1 92.38 48 VAL B C 1
ATOM 1653 O O . VAL B 1 48 ? 7.473 18.578 0.097 1 92.38 48 VAL B O 1
ATOM 1656 N N . ASN B 1 49 ? 7.801 16.516 0.868 1 94.38 49 ASN B N 1
ATOM 1657 C CA . ASN B 1 49 ? 9.242 16.672 1.012 1 94.38 49 ASN B CA 1
ATOM 1658 C C . ASN B 1 49 ? 9.594 17.844 1.922 1 94.38 49 ASN B C 1
ATOM 1660 O O . ASN B 1 49 ? 10.43 18.688 1.571 1 94.38 49 ASN B O 1
ATOM 1664 N N . TYR B 1 50 ? 8.859 18.047 2.969 1 96.19 50 TYR B N 1
ATOM 1665 C CA . TYR B 1 50 ? 9.102 19.062 3.984 1 96.19 50 TYR B CA 1
ATOM 1666 C C . TYR B 1 50 ? 9.781 18.469 5.211 1 96.19 50 TYR B C 1
ATOM 1668 O O . TYR B 1 50 ? 9.305 17.469 5.766 1 96.19 50 TYR B O 1
ATOM 1676 N N . GLY B 1 51 ? 10.875 19.047 5.578 1 97 51 GLY B N 1
ATOM 1677 C CA . GLY B 1 51 ? 11.602 18.531 6.727 1 97 51 GLY B CA 1
ATOM 1678 C C . GLY B 1 51 ? 12.102 17.109 6.5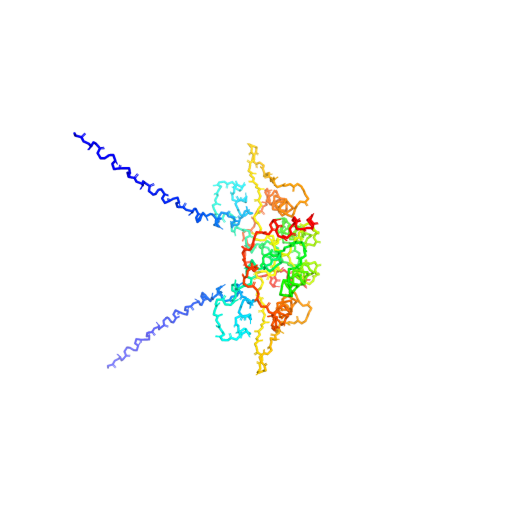39 1 97 51 GLY B C 1
ATOM 1679 O O . GLY B 1 51 ? 12.359 16.688 5.414 1 97 51 GLY B O 1
ATOM 1680 N N . CYS B 1 52 ? 12.273 16.453 7.625 1 97.12 52 CYS B N 1
ATOM 1681 C CA . CYS B 1 52 ? 12.852 15.109 7.605 1 97.12 52 CYS B CA 1
ATOM 1682 C C . CYS B 1 52 ? 11.766 14.047 7.48 1 97.12 52 CYS B C 1
ATOM 1684 O O . CYS B 1 52 ? 12.031 12.93 7.031 1 97.12 52 CYS B O 1
ATOM 1686 N N . TYR B 1 53 ? 10.516 14.453 7.766 1 96.94 53 TYR B N 1
ATOM 1687 C CA . TYR B 1 53 ? 9.547 13.383 7.914 1 96.94 53 TYR B CA 1
ATOM 1688 C C . TYR B 1 53 ? 8.352 13.594 6.992 1 96.94 53 TYR B C 1
ATOM 1690 O O . TYR B 1 53 ? 7.664 12.641 6.621 1 96.94 53 TYR B O 1
ATOM 1698 N N . CYS B 1 54 ? 7.984 14.812 6.703 1 96.56 54 CYS B N 1
ATOM 1699 C CA . CYS B 1 54 ? 6.789 15.039 5.898 1 96.56 54 CYS B CA 1
ATOM 1700 C C . CYS B 1 54 ? 6.992 14.531 4.473 1 96.56 54 CYS B C 1
ATOM 1702 O O . CYS B 1 54 ? 8.031 14.781 3.863 1 96.56 54 CYS B O 1
ATOM 1704 N N . GLY B 1 55 ? 5.961 13.844 3.893 1 91.19 55 GLY B N 1
ATOM 1705 C CA . GLY B 1 55 ? 6.043 13.164 2.607 1 91.19 55 GLY B CA 1
ATOM 1706 C C . GLY B 1 55 ? 6.023 11.656 2.729 1 91.19 55 GLY B C 1
ATOM 1707 O O . GLY B 1 55 ? 5.094 11.086 3.305 1 91.19 55 GLY B O 1
ATOM 1708 N N . LEU B 1 56 ? 7 10.953 2.164 1 84.94 56 LEU B N 1
ATOM 1709 C CA . LEU B 1 56 ? 6.996 9.492 2.146 1 84.94 56 LEU B CA 1
ATOM 1710 C C . LEU B 1 56 ? 7.785 8.938 3.326 1 84.94 56 LEU B C 1
ATOM 1712 O O . LEU B 1 56 ? 8.414 7.883 3.213 1 84.94 56 LEU B O 1
ATOM 1716 N N . GLY B 1 57 ? 7.793 9.703 4.461 1 84.56 57 GLY B N 1
ATOM 1717 C CA . GLY B 1 57 ? 8.508 9.234 5.641 1 84.56 57 GLY B CA 1
ATOM 1718 C C . GLY B 1 57 ? 9.914 9.781 5.738 1 84.56 57 GLY B C 1
ATOM 1719 O O . GLY B 1 57 ? 10.305 10.656 4.961 1 84.56 57 GLY B O 1
ATOM 1720 N N . GLY B 1 58 ? 10.531 9.281 6.816 1 88.25 58 GLY B N 1
ATOM 1721 C CA . GLY B 1 58 ? 11.867 9.82 6.988 1 88.25 58 GLY B CA 1
ATOM 1722 C C . GLY B 1 58 ? 12.578 9.289 8.219 1 88.25 58 GLY B C 1
ATOM 1723 O O . GLY B 1 58 ? 12.172 8.273 8.781 1 88.25 58 GLY B O 1
ATOM 1724 N N . TYR B 1 59 ? 13.734 9.898 8.398 1 90.94 59 TYR B N 1
ATOM 1725 C CA . TYR B 1 59 ? 14.617 9.547 9.5 1 90.94 59 TYR B CA 1
ATOM 1726 C C . TYR B 1 59 ? 15.242 10.789 10.117 1 90.94 59 TYR B C 1
ATOM 1728 O O . TYR B 1 59 ? 15.047 11.906 9.625 1 90.94 59 TYR B O 1
ATOM 1736 N N . GLY B 1 60 ? 15.898 10.578 11.297 1 94.19 60 GLY B N 1
ATOM 1737 C CA . GLY B 1 60 ? 16.547 11.703 11.945 1 94.19 60 GLY B CA 1
ATOM 1738 C C . GLY B 1 60 ? 15.641 12.438 12.922 1 94.19 60 GLY B C 1
ATOM 1739 O O . GLY B 1 60 ? 14.703 11.852 13.461 1 94.19 60 GLY B O 1
ATOM 1740 N N . GLN B 1 61 ? 16.047 13.719 13.211 1 95.19 61 GLN B N 1
ATOM 1741 C CA . GLN B 1 61 ? 15.266 14.555 14.117 1 95.19 61 GLN B CA 1
ATOM 1742 C C . GLN B 1 61 ? 14.391 15.539 13.344 1 95.19 61 GLN B C 1
ATOM 1744 O O . GLN B 1 61 ? 14.836 16.125 12.352 1 95.19 61 GLN B O 1
ATOM 1749 N N . PRO B 1 62 ? 13.195 15.617 13.766 1 97.31 62 PRO B N 1
ATOM 1750 C CA . PRO B 1 62 ? 12.367 16.641 13.117 1 97.31 62 PRO B CA 1
ATOM 1751 C C . PRO B 1 62 ? 12.984 18.031 13.203 1 97.31 62 PRO B C 1
ATOM 1753 O O . PRO B 1 62 ? 13.609 18.375 14.211 1 97.31 62 PRO B O 1
ATOM 1756 N N . LEU B 1 63 ? 12.734 18.812 12.203 1 97.62 63 LEU B N 1
ATOM 1757 C CA . LEU B 1 63 ? 13.438 20.094 12.109 1 97.62 63 LEU B CA 1
ATOM 1758 C C . LEU B 1 63 ? 12.594 21.219 12.672 1 97.62 63 LEU B C 1
ATOM 1760 O O . LEU B 1 63 ? 13.109 22.312 12.969 1 97.62 63 LEU B O 1
ATOM 1764 N N . ASP B 1 64 ? 11.281 21.094 12.789 1 97.88 64 ASP B N 1
ATOM 1765 C CA . ASP B 1 64 ? 10.391 22.062 13.43 1 97.88 64 ASP B CA 1
ATOM 1766 C C . ASP B 1 64 ? 9.102 21.391 13.906 1 97.88 64 ASP B C 1
ATOM 1768 O O . ASP B 1 64 ? 9.023 20.156 13.961 1 97.88 64 ASP B O 1
ATOM 1772 N N . GLU B 1 65 ? 8.164 22.156 14.258 1 97.94 65 GLU B N 1
ATOM 1773 C CA . GLU B 1 65 ? 6.941 21.609 14.844 1 97.94 65 GLU B CA 1
ATOM 1774 C C . GLU B 1 65 ? 6.109 20.875 13.805 1 97.94 65 GLU B C 1
ATOM 1776 O O . GLU B 1 65 ? 5.504 19.844 14.102 1 97.94 65 GLU B O 1
ATOM 1781 N N . ILE B 1 66 ? 6.039 21.359 12.586 1 97.5 66 ILE B N 1
ATOM 1782 C CA . ILE B 1 66 ? 5.328 20.703 11.508 1 97.5 66 ILE B CA 1
ATOM 1783 C C . ILE B 1 66 ? 5.984 19.359 11.203 1 97.5 66 ILE B C 1
ATOM 1785 O O . ILE B 1 66 ? 5.301 18.344 11.055 1 97.5 66 ILE B O 1
ATOM 1789 N N . ASP B 1 67 ? 7.301 19.344 11.094 1 98 67 ASP B N 1
ATOM 1790 C CA . ASP B 1 67 ? 8.07 18.125 10.859 1 98 67 ASP B CA 1
ATOM 1791 C C . ASP B 1 67 ? 7.812 17.094 11.961 1 98 67 ASP B C 1
ATOM 1793 O O . ASP B 1 67 ? 7.742 15.891 11.688 1 98 67 ASP B O 1
ATOM 1797 N N . ARG B 1 68 ? 7.641 17.547 13.203 1 98.12 68 ARG B N 1
ATOM 1798 C CA . ARG B 1 68 ? 7.316 16.656 14.312 1 98.12 68 ARG B CA 1
ATOM 1799 C C . ARG B 1 68 ? 5.934 16.047 14.141 1 98.12 68 ARG B C 1
ATOM 1801 O O . ARG B 1 68 ? 5.73 14.859 14.445 1 98.12 68 ARG B O 1
ATOM 1808 N N . CYS B 1 69 ? 4.965 16.812 13.656 1 98.12 69 CYS B N 1
ATOM 1809 C CA . CYS B 1 69 ? 3.641 16.266 13.359 1 98.12 69 CYS B CA 1
ATOM 1810 C C . CYS B 1 69 ? 3.727 15.141 12.336 1 98.12 69 CYS B C 1
ATOM 1812 O O . CYS B 1 69 ? 3.057 14.117 12.477 1 98.12 69 CYS B O 1
ATOM 1814 N N . CYS B 1 70 ? 4.586 15.32 11.359 1 97.69 70 CYS B N 1
ATOM 1815 C CA . CYS B 1 70 ? 4.742 14.305 10.32 1 97.69 70 CYS B CA 1
ATOM 1816 C C . CYS B 1 70 ? 5.418 13.055 10.875 1 97.69 70 CYS B C 1
ATOM 1818 O O . CYS B 1 70 ? 5.09 11.938 10.477 1 97.69 70 CYS B O 1
ATOM 1820 N N . GLN B 1 71 ? 6.398 13.18 11.75 1 97.88 71 GLN B N 1
ATOM 1821 C CA . GLN B 1 71 ? 7.027 12.031 12.398 1 97.88 71 GLN B CA 1
ATOM 1822 C C . GLN B 1 71 ? 5.996 11.188 13.141 1 97.88 71 GLN B C 1
ATOM 1824 O O . GLN B 1 71 ? 5.996 9.961 13.031 1 97.88 71 GLN B O 1
ATOM 1829 N N . ILE B 1 72 ? 5.199 11.883 13.906 1 97.88 72 ILE B N 1
ATOM 1830 C CA . ILE B 1 72 ? 4.152 11.195 14.656 1 97.88 72 ILE B CA 1
ATOM 1831 C C . ILE B 1 72 ? 3.197 10.492 13.695 1 97.88 72 ILE B C 1
ATOM 1833 O O . ILE B 1 72 ? 2.746 9.375 13.961 1 97.88 72 ILE B O 1
ATOM 1837 N N . HIS B 1 73 ? 2.879 11.141 12.586 1 97.31 73 HIS B N 1
ATOM 1838 C CA . HIS B 1 73 ? 2.021 10.555 11.562 1 97.31 73 HIS B CA 1
ATOM 1839 C C . HIS B 1 73 ? 2.637 9.273 11 1 97.31 73 HIS B C 1
ATOM 1841 O O . HIS B 1 73 ? 1.944 8.266 10.836 1 97.31 73 HIS B O 1
ATOM 1847 N N . ASP B 1 74 ? 3.943 9.336 10.695 1 95.69 74 ASP B N 1
ATOM 1848 C CA . ASP B 1 74 ? 4.648 8.141 10.227 1 95.69 74 ASP B CA 1
ATOM 1849 C C . ASP B 1 74 ? 4.523 7 11.227 1 95.69 74 ASP B C 1
ATOM 1851 O O . ASP B 1 74 ? 4.305 5.852 10.844 1 95.69 74 ASP B O 1
ATOM 1855 N N . GLN B 1 75 ? 4.707 7.301 12.461 1 95.81 75 GLN B N 1
ATOM 1856 C CA . GLN B 1 75 ? 4.586 6.297 13.508 1 95.81 75 GLN B CA 1
ATOM 1857 C C . GLN B 1 75 ? 3.176 5.715 13.555 1 95.81 75 GLN B C 1
ATOM 1859 O O . GLN B 1 75 ? 3.004 4.504 13.719 1 95.81 75 GLN B O 1
ATOM 1864 N N . CYS B 1 76 ? 2.205 6.543 13.422 1 96.25 76 CYS B N 1
ATOM 1865 C CA . CYS B 1 76 ? 0.82 6.086 13.406 1 96.25 76 CYS B CA 1
ATOM 1866 C C . CYS B 1 76 ? 0.581 5.113 12.258 1 96.25 76 CYS B C 1
ATOM 1868 O O . CYS B 1 76 ? -0.01 4.051 12.453 1 96.25 76 CYS B O 1
ATOM 1870 N N . TYR B 1 77 ? 1.037 5.473 11.062 1 94.19 77 TYR B N 1
ATOM 1871 C CA . TYR B 1 77 ? 0.914 4.59 9.906 1 94.19 77 TYR B CA 1
ATOM 1872 C C . TYR B 1 77 ? 1.634 3.268 10.156 1 94.19 77 TYR B C 1
ATOM 1874 O O . TYR B 1 77 ? 1.117 2.199 9.82 1 94.19 77 TYR B O 1
ATOM 1882 N N . ASN B 1 78 ? 2.824 3.295 10.664 1 93.25 78 ASN B N 1
ATOM 1883 C CA . ASN B 1 78 ? 3.557 2.066 10.961 1 93.25 78 ASN B CA 1
ATOM 1884 C C . ASN B 1 78 ? 2.801 1.183 11.945 1 93.25 78 ASN B C 1
ATOM 1886 O O . ASN B 1 78 ? 2.736 -0.035 11.773 1 93.25 78 ASN B O 1
ATOM 1890 N N . MET B 1 79 ? 2.24 1.778 12.938 1 92.25 79 MET B N 1
ATOM 1891 C CA . MET B 1 79 ? 1.465 1.011 13.906 1 92.25 79 MET B CA 1
ATOM 1892 C C . MET B 1 79 ? 0.244 0.377 13.242 1 92.25 79 MET B C 1
ATOM 1894 O O . MET B 1 79 ? -0.112 -0.761 13.555 1 92.25 79 MET B O 1
ATOM 1898 N N . ASN B 1 80 ? -0.388 1.084 12.344 1 90.38 80 ASN B N 1
ATOM 1899 C CA . ASN B 1 80 ? -1.538 0.556 11.617 1 90.38 80 ASN B CA 1
ATOM 1900 C C . ASN B 1 80 ? -1.173 -0.692 10.82 1 90.38 80 ASN B C 1
ATOM 1902 O O . ASN B 1 80 ? -1.931 -1.664 10.797 1 90.38 80 ASN B O 1
ATOM 1906 N N . THR B 1 81 ? -0.027 -0.649 10.117 1 87.31 81 THR B N 1
ATOM 1907 C CA . THR B 1 81 ? 0.368 -1.778 9.281 1 87.31 81 THR B CA 1
ATOM 1908 C C . THR B 1 81 ? 0.653 -3.01 10.141 1 87.31 81 THR B C 1
ATOM 1910 O O . THR B 1 81 ? 0.623 -4.137 9.641 1 87.31 81 THR B O 1
ATOM 1913 N N . MET B 1 82 ? 0.877 -2.811 11.391 1 86.06 82 MET B N 1
ATOM 1914 C CA . MET B 1 82 ? 1.19 -3.916 12.289 1 86.06 82 MET B CA 1
ATOM 1915 C C . MET B 1 82 ? -0.063 -4.406 13.008 1 86.06 82 MET B C 1
ATOM 1917 O O . MET B 1 82 ? -0.028 -5.422 13.703 1 86.06 82 MET B O 1
ATOM 1921 N N . ASN B 1 83 ? -1.077 -3.684 12.859 1 85.81 83 ASN B N 1
ATOM 1922 C CA . ASN B 1 83 ? -2.328 -4.004 13.539 1 85.81 83 ASN B CA 1
ATOM 1923 C C . ASN B 1 83 ? -3.057 -5.156 12.859 1 85.81 83 ASN B C 1
ATOM 1925 O O . ASN B 1 83 ? -3.117 -5.219 11.625 1 85.81 83 ASN B O 1
ATOM 1929 N N . THR B 1 84 ? -3.695 -5.973 13.633 1 81.56 84 THR B N 1
ATOM 1930 C CA . THR B 1 84 ? -4.359 -7.168 13.125 1 81.56 84 THR B CA 1
ATOM 1931 C C . THR B 1 84 ? -5.617 -6.797 12.344 1 81.56 84 THR B C 1
ATOM 1933 O O . THR B 1 84 ? -6.145 -7.609 11.578 1 81.56 84 THR B O 1
ATOM 1936 N N . SER B 1 85 ? -6.113 -5.602 12.609 1 85.81 85 SER B N 1
ATOM 1937 C CA . SER B 1 85 ? -7.297 -5.16 11.883 1 85.81 85 SER B CA 1
ATOM 1938 C C . SER B 1 85 ? -6.965 -4.836 10.43 1 85.81 85 SER B C 1
ATOM 1940 O O . SER B 1 85 ? -7.867 -4.68 9.602 1 85.81 85 SER B O 1
ATOM 1942 N N . CYS B 1 86 ? -5.73 -4.746 10.148 1 89 86 CYS B N 1
ATOM 1943 C CA . CYS B 1 86 ? -5.309 -4.398 8.797 1 89 86 CYS B CA 1
ATOM 1944 C C . CYS B 1 86 ? -4.738 -5.613 8.07 1 89 86 CYS B C 1
ATOM 1946 O O . CYS B 1 86 ? -4.113 -6.473 8.695 1 89 86 CYS B O 1
ATOM 1948 N N . ARG B 1 87 ? -5.02 -5.676 6.871 1 89.44 87 ARG B N 1
ATOM 1949 C CA . ARG B 1 87 ? -4.457 -6.676 5.977 1 89.44 87 ARG B CA 1
ATOM 1950 C C . ARG B 1 87 ? -3.459 -6.047 5.008 1 89.44 87 ARG B C 1
ATOM 1952 O O . ARG B 1 87 ? -3.375 -4.82 4.906 1 89.44 87 ARG B O 1
ATOM 1959 N N . TRP B 1 88 ? -2.744 -6.867 4.289 1 88.81 88 TRP B N 1
ATOM 1960 C CA . TRP B 1 88 ? -1.661 -6.398 3.434 1 88.81 88 TRP B CA 1
ATOM 1961 C C . TRP B 1 88 ? -2.189 -5.449 2.361 1 88.81 88 TRP B C 1
ATOM 1963 O O . TRP B 1 88 ? -1.461 -4.574 1.886 1 88.81 88 TRP B O 1
ATOM 1973 N N . TYR B 1 89 ? -3.412 -5.586 2.021 1 86.75 89 TYR B N 1
ATOM 1974 C CA . TYR B 1 89 ? -3.928 -4.77 0.926 1 86.75 89 TYR B CA 1
ATOM 1975 C C . TYR B 1 89 ? -4.492 -3.453 1.445 1 86.75 89 TYR B C 1
ATOM 1977 O O . TYR B 1 89 ? -4.945 -2.613 0.664 1 86.75 89 TYR B O 1
ATOM 1985 N N . HIS B 1 90 ? -4.48 -3.287 2.771 1 87.88 90 HIS B N 1
ATOM 1986 C CA . HIS B 1 90 ? -4.863 -2.014 3.371 1 87.88 90 HIS B CA 1
ATOM 1987 C C . HIS B 1 90 ? -3.666 -1.076 3.484 1 87.88 90 HIS B C 1
ATOM 1989 O O . HIS B 1 90 ? -3.258 -0.715 4.59 1 87.88 90 HIS B O 1
ATOM 1995 N N . SER B 1 91 ? -3.094 -0.655 2.396 1 84.5 91 SER B N 1
ATOM 1996 C CA . SER B 1 91 ? -2.01 0.323 2.381 1 84.5 91 SER B CA 1
ATOM 1997 C C . SER B 1 91 ? -2.504 1.701 2.809 1 84.5 91 SER B C 1
ATOM 1999 O O . SER B 1 91 ? -3.5 2.199 2.281 1 84.5 91 SER B O 1
ATOM 2001 N N . PRO B 1 92 ? -1.78 2.352 3.73 1 87.75 92 PRO B N 1
ATOM 2002 C CA . PRO B 1 92 ? -2.225 3.686 4.141 1 87.75 92 PRO B CA 1
ATOM 2003 C C . PRO B 1 92 ? -2.299 4.668 2.973 1 87.75 92 PRO B C 1
ATOM 2005 O O . PRO B 1 92 ? -3.066 5.633 3.021 1 87.75 92 PRO B O 1
ATOM 2008 N N . VAL B 1 93 ? -1.574 4.379 1.925 1 78.75 93 VAL B N 1
ATOM 2009 C CA . VAL B 1 93 ? -1.51 5.355 0.842 1 78.75 93 VAL B CA 1
ATOM 2010 C C . VAL B 1 93 ? -2.592 5.051 -0.193 1 78.75 93 VAL B C 1
ATOM 2012 O O . VAL B 1 93 ? -2.971 5.922 -0.978 1 78.75 93 VAL B O 1
ATOM 2015 N N . LEU B 1 94 ? -3.066 3.881 -0.186 1 80.94 94 LEU B N 1
ATOM 2016 C CA . LEU B 1 94 ? -3.988 3.512 -1.254 1 80.94 94 LEU B CA 1
ATOM 2017 C C . LEU B 1 94 ? -5.398 3.312 -0.709 1 80.94 94 LEU B C 1
ATOM 2019 O O . LEU B 1 94 ? -6.375 3.371 -1.462 1 80.94 94 LEU B O 1
ATOM 2023 N N . THR B 1 95 ? -5.535 3.033 0.511 1 88.88 95 THR B N 1
ATOM 2024 C CA . THR B 1 95 ? -6.816 2.672 1.105 1 88.88 95 THR B CA 1
ATOM 2025 C C . THR B 1 95 ? -7.75 3.879 1.153 1 88.88 95 THR B C 1
ATOM 2027 O O . THR B 1 95 ? -7.359 4.953 1.618 1 88.88 95 THR B O 1
ATOM 2030 N N . THR B 1 96 ? -8.891 3.705 0.596 1 92.44 96 THR B N 1
ATOM 2031 C CA . THR B 1 96 ? -9.922 4.73 0.695 1 92.44 96 THR B CA 1
ATOM 2032 C C . THR B 1 96 ? -10.742 4.547 1.967 1 92.44 96 THR B C 1
ATOM 2034 O O . THR B 1 96 ? -11.109 3.424 2.322 1 92.44 96 THR B O 1
ATOM 2037 N N . TYR B 1 97 ? -10.961 5.574 2.682 1 95.19 97 TYR B N 1
ATOM 2038 C CA . TYR B 1 97 ? -11.773 5.57 3.891 1 95.19 97 TYR B CA 1
ATOM 2039 C C . TYR B 1 97 ? -12.844 6.656 3.832 1 95.19 97 TYR B C 1
ATOM 2041 O O . TYR B 1 97 ? -12.805 7.523 2.957 1 95.19 97 TYR B O 1
ATOM 2049 N N . THR B 1 98 ? -13.859 6.574 4.668 1 96.75 98 THR B N 1
ATOM 2050 C CA . THR B 1 98 ? -14.945 7.543 4.73 1 96.75 98 THR B CA 1
ATOM 2051 C C . THR B 1 98 ? -14.609 8.672 5.695 1 96.75 98 THR B C 1
ATOM 2053 O O . THR B 1 98 ? -14.172 8.422 6.824 1 96.75 98 THR B O 1
ATOM 2056 N N . TRP B 1 99 ? -14.828 9.922 5.211 1 97.06 99 TRP B N 1
ATOM 2057 C CA . TRP B 1 99 ? -14.578 11.094 6.047 1 97.06 99 TRP B CA 1
ATOM 2058 C C . TRP B 1 99 ? -15.367 12.297 5.543 1 97.06 99 TRP B C 1
ATOM 2060 O O . TRP B 1 99 ? -15.891 12.281 4.426 1 97.06 99 TRP B O 1
ATOM 2070 N N . ARG B 1 100 ? -15.516 13.305 6.371 1 97.12 100 ARG B N 1
ATOM 2071 C CA . ARG B 1 100 ? -16.172 14.555 6.027 1 97.12 100 ARG B CA 1
ATOM 2072 C C . ARG B 1 100 ? -15.766 15.672 6.984 1 97.12 100 ARG B C 1
ATOM 2074 O O . ARG B 1 100 ? -15.18 15.406 8.039 1 97.12 100 ARG B O 1
ATOM 2081 N N . PHE B 1 101 ? -16.078 16.906 6.613 1 95.69 101 PHE B N 1
ATOM 2082 C CA . PHE B 1 101 ? -16.062 18.016 7.555 1 95.69 101 PHE B CA 1
ATOM 2083 C C . PHE B 1 101 ? -17.438 18.234 8.164 1 95.69 101 PHE B C 1
ATOM 2085 O O . PHE B 1 101 ? -18.453 18.156 7.461 1 95.69 101 PHE B O 1
ATOM 2092 N N . ASP B 1 102 ? -17.453 18.469 9.438 1 96.44 102 ASP B N 1
ATOM 2093 C CA . ASP B 1 102 ? -18.734 18.797 10.055 1 96.44 102 ASP B CA 1
ATOM 2094 C C . ASP B 1 102 ? -19 20.297 9.992 1 96.44 102 ASP B C 1
ATOM 2096 O O . ASP B 1 102 ? -18.25 21.047 9.352 1 96.44 102 ASP B O 1
ATOM 2100 N N . SER B 1 103 ? -20.094 20.766 10.547 1 95.56 103 SER B N 1
ATOM 2101 C CA . SER B 1 103 ? -20.531 22.156 10.469 1 95.56 103 SER B CA 1
ATOM 2102 C C . SER B 1 103 ? -19.547 23.078 11.148 1 95.56 103 SER B C 1
ATOM 2104 O O . SER B 1 103 ? -19.516 24.281 10.883 1 95.56 103 SER B O 1
ATOM 2106 N N . ARG B 1 104 ? -18.75 22.609 12.109 1 95.5 104 ARG B N 1
ATOM 2107 C CA . ARG B 1 104 ? -17.75 23.391 12.82 1 95.5 104 ARG B CA 1
ATOM 2108 C C . ARG B 1 104 ? -16.391 23.266 12.164 1 95.5 104 ARG B C 1
ATOM 2110 O O . ARG B 1 104 ? -15.359 23.578 12.781 1 95.5 104 ARG B O 1
ATOM 2117 N N . ASN B 1 105 ? -16.281 22.641 11.031 1 92.88 105 ASN B N 1
ATOM 2118 C CA . ASN B 1 105 ? -15.07 22.484 10.227 1 92.88 105 ASN B CA 1
ATOM 2119 C C . ASN B 1 105 ? -14.117 21.469 10.844 1 92.88 105 ASN B C 1
ATOM 2121 O O . ASN B 1 105 ? -12.898 21.578 10.695 1 92.88 105 ASN B O 1
ATOM 2125 N N . ASN B 1 106 ? -14.664 20.547 11.609 1 95.88 106 ASN B N 1
ATOM 2126 C CA . ASN B 1 106 ? -13.875 19.438 12.141 1 95.88 106 ASN B CA 1
ATOM 2127 C C . ASN B 1 106 ? -13.906 18.234 11.211 1 95.88 106 ASN B C 1
ATOM 2129 O O . ASN B 1 106 ? -14.938 17.953 10.594 1 95.88 106 ASN B O 1
ATOM 2133 N N . ILE B 1 107 ? -12.812 17.547 11.125 1 97 107 ILE B N 1
ATOM 2134 C CA . ILE B 1 107 ? -12.758 16.312 10.352 1 97 107 ILE B CA 1
ATOM 2135 C C . ILE B 1 107 ? -13.414 15.18 11.141 1 97 107 ILE B C 1
ATOM 2137 O O . ILE B 1 107 ? -13.117 14.977 12.32 1 97 107 ILE B O 1
ATOM 2141 N N . VAL B 1 108 ? -14.312 14.445 10.469 1 98.38 108 VAL B N 1
ATOM 2142 C CA . VAL B 1 108 ? -14.984 13.297 11.055 1 98.38 108 VAL B CA 1
ATOM 2143 C C . VAL B 1 108 ? -14.727 12.055 10.211 1 98.38 108 VAL B C 1
ATOM 2145 O O . VAL B 1 108 ? -15 12.047 9.008 1 98.38 108 VAL B O 1
ATOM 2148 N N . CYS B 1 109 ? -14.156 11.055 10.859 1 98.06 109 CYS B N 1
ATOM 2149 C CA . CYS B 1 109 ? -13.961 9.766 10.195 1 98.06 109 CYS B CA 1
ATOM 2150 C C . CYS B 1 109 ? -15.195 8.883 10.352 1 98.06 109 CYS B C 1
ATOM 2152 O O . CYS B 1 109 ? -15.664 8.656 11.469 1 98.06 109 CYS B O 1
ATOM 2154 N N . GLY B 1 110 ? -15.617 8.336 9.227 1 97.81 110 GLY B N 1
ATOM 2155 C CA . GLY B 1 110 ? -16.969 7.781 9.211 1 97.81 110 GLY B CA 1
ATOM 2156 C C . GLY B 1 110 ? -16.984 6.262 9.266 1 97.81 110 GLY B C 1
ATOM 2157 O O . GLY B 1 110 ? -18.047 5.66 9.453 1 97.81 110 GLY B O 1
ATOM 2158 N N . ASP B 1 111 ? -15.859 5.555 9.07 1 97.44 111 ASP B N 1
ATOM 2159 C CA . ASP B 1 111 ? -15.836 4.094 9.117 1 97.44 111 ASP B CA 1
ATOM 2160 C C . ASP B 1 111 ? -15.969 3.59 10.547 1 97.44 111 ASP B C 1
ATOM 2162 O O . ASP B 1 111 ? -15.734 4.336 11.5 1 97.44 111 ASP B O 1
ATOM 2166 N N . GLN B 1 112 ? -16.359 2.316 10.688 1 97.38 112 GLN B N 1
ATOM 2167 C CA . GLN B 1 112 ? -16.562 1.727 12.008 1 97.38 112 GLN B CA 1
ATOM 2168 C C . GLN B 1 112 ? -15.266 1.727 12.812 1 97.38 112 GLN B C 1
ATOM 2170 O O . GLN B 1 112 ? -14.188 1.475 12.266 1 97.38 112 GLN B O 1
ATOM 2175 N N . PRO B 1 113 ? -15.422 1.981 14.117 1 96 113 PRO B N 1
ATOM 2176 C CA . PRO B 1 113 ? -14.227 1.934 14.969 1 96 113 PRO B CA 1
ATOM 2177 C C . PRO B 1 113 ? -13.508 0.587 14.898 1 96 113 PRO B C 1
ATOM 2179 O O . PRO B 1 113 ? -14.141 -0.444 14.664 1 96 113 PRO B O 1
ATOM 2182 N N . HIS B 1 114 ? -12.188 0.601 15.031 1 94.38 114 HIS B N 1
ATOM 2183 C CA . HIS B 1 114 ? -11.328 -0.572 15.125 1 94.38 114 HIS B CA 1
ATOM 2184 C C . HIS B 1 114 ? -11.188 -1.265 13.773 1 94.38 114 HIS B C 1
ATOM 2186 O O . HIS B 1 114 ? -10.742 -2.414 13.703 1 94.38 114 HIS B O 1
ATOM 2192 N N . THR B 1 115 ? -11.672 -0.671 12.695 1 95.19 115 THR B N 1
ATOM 2193 C CA . THR B 1 115 ? -11.344 -1.135 11.352 1 95.19 115 THR B CA 1
ATOM 2194 C C . THR B 1 115 ? -10.086 -0.452 10.836 1 95.19 115 THR B C 1
ATOM 2196 O O . THR B 1 115 ? -9.75 0.654 11.266 1 95.19 115 THR B O 1
ATOM 2199 N N . CYS B 1 116 ? -9.453 -1.085 9.977 1 94.69 116 CYS B N 1
ATOM 2200 C CA . CYS B 1 116 ? -8.234 -0.524 9.398 1 94.69 116 CYS B CA 1
ATOM 2201 C C . CYS B 1 116 ? -8.523 0.818 8.734 1 94.69 116 CYS B C 1
ATOM 2203 O O . CYS B 1 116 ? -7.746 1.766 8.883 1 94.69 116 CYS B O 1
ATOM 2205 N N . LEU B 1 117 ? -9.633 0.953 7.973 1 95.44 117 LEU B N 1
ATOM 2206 C CA . LEU B 1 117 ? -10.023 2.18 7.289 1 95.44 117 LEU B CA 1
ATOM 2207 C C . LEU B 1 117 ? -10.164 3.33 8.281 1 95.44 117 LEU B C 1
ATOM 2209 O O . LEU B 1 117 ? -9.656 4.426 8.047 1 95.44 117 LEU B O 1
ATOM 2213 N N . ARG B 1 118 ? -10.805 3.041 9.398 1 96.56 118 ARG B N 1
ATOM 2214 C CA . ARG B 1 118 ? -11 4.043 10.445 1 96.56 118 ARG B CA 1
ATOM 2215 C C . ARG B 1 118 ? -9.656 4.492 11.023 1 96.56 118 ARG B C 1
ATOM 2217 O O . ARG B 1 118 ? -9.438 5.688 11.227 1 96.56 118 ARG B O 1
ATOM 2224 N N . GLU B 1 119 ? -8.836 3.543 11.266 1 96.5 119 GLU B N 1
ATOM 2225 C CA . GLU B 1 119 ? -7.555 3.846 11.891 1 96.5 119 GLU B CA 1
ATOM 2226 C C . GLU B 1 119 ? -6.684 4.699 10.969 1 96.5 119 GLU B C 1
ATOM 2228 O O . GLU B 1 119 ? -5.996 5.613 11.438 1 96.5 119 GLU B O 1
ATOM 2233 N N . ILE B 1 120 ? -6.684 4.383 9.703 1 95.88 120 ILE B N 1
ATOM 2234 C CA . ILE B 1 120 ? -5.926 5.191 8.75 1 95.88 120 ILE B CA 1
ATOM 2235 C C . ILE B 1 120 ? -6.484 6.613 8.719 1 95.88 120 ILE B C 1
ATOM 2237 O O . ILE B 1 120 ? -5.723 7.582 8.781 1 95.88 120 ILE B O 1
ATOM 2241 N N . CYS B 1 121 ? -7.781 6.797 8.641 1 97 121 CYS B N 1
ATOM 2242 C CA . CYS B 1 121 ? -8.422 8.102 8.672 1 97 121 CYS B CA 1
ATOM 2243 C C . CYS B 1 121 ? -8.039 8.867 9.938 1 97 121 CYS B C 1
ATOM 2245 O O . CYS B 1 121 ? -7.754 10.07 9.875 1 97 121 CYS B O 1
ATOM 2247 N N . ASP B 1 122 ? -8.055 8.148 11.047 1 97.56 122 ASP B N 1
ATOM 2248 C CA . ASP B 1 122 ? -7.727 8.789 12.312 1 97.56 122 ASP B CA 1
ATOM 2249 C C . ASP B 1 122 ? -6.293 9.305 12.312 1 97.56 122 ASP B C 1
ATOM 2251 O O . ASP B 1 122 ? -6.016 10.375 12.859 1 97.56 122 ASP B O 1
ATOM 2255 N N . CYS B 1 123 ? -5.395 8.586 11.758 1 97.25 123 CYS B N 1
ATOM 2256 C CA . CYS B 1 123 ? -4.02 9.055 11.617 1 97.25 123 CYS B CA 1
ATOM 2257 C C . CYS B 1 123 ? -3.961 10.336 10.789 1 97.25 123 CYS B C 1
ATOM 2259 O O . CYS B 1 123 ? -3.279 11.289 11.164 1 97.25 123 CYS B O 1
ATOM 2261 N N . ASP B 1 124 ? -4.688 10.367 9.688 1 96.75 124 ASP B N 1
ATOM 2262 C CA . ASP B 1 124 ? -4.688 11.508 8.781 1 96.75 124 ASP B CA 1
ATOM 2263 C C . ASP B 1 124 ? -5.328 12.727 9.438 1 96.75 124 ASP B C 1
ATOM 2265 O O . ASP B 1 124 ? -4.801 13.836 9.344 1 96.75 124 ASP B O 1
ATOM 2269 N N . LYS B 1 125 ? -6.445 12.508 10.07 1 97.56 125 LYS B N 1
ATOM 2270 C CA . LYS B 1 125 ? -7.09 13.578 10.828 1 97.56 125 LYS B CA 1
ATOM 2271 C C . LYS B 1 125 ? -6.125 14.195 11.836 1 97.56 125 LYS B C 1
ATOM 2273 O O . LYS B 1 125 ? -6 15.422 11.914 1 97.56 125 LYS B O 1
ATOM 2278 N N . THR B 1 126 ? -5.457 13.352 12.578 1 97.62 126 THR B N 1
ATOM 2279 C CA . THR B 1 126 ? -4.574 13.789 13.648 1 97.62 126 THR B CA 1
ATOM 2280 C C . THR B 1 126 ? -3.445 14.656 13.102 1 97.62 126 THR B C 1
ATOM 2282 O O . THR B 1 126 ? -3.107 15.688 13.695 1 97.62 126 THR B O 1
ATOM 2285 N N . VAL B 1 127 ? -2.846 14.258 11.992 1 96.94 127 VAL B N 1
ATOM 2286 C CA . VAL B 1 127 ? -1.729 15.055 11.484 1 96.94 127 VAL B CA 1
ATOM 2287 C C . VAL B 1 127 ? -2.242 16.391 10.969 1 96.94 127 VAL B C 1
ATOM 2289 O O . VAL B 1 127 ? -1.575 17.422 11.117 1 96.94 127 VAL B O 1
ATOM 2292 N N . VAL B 1 128 ? -3.348 16.453 10.312 1 95.94 128 VAL B N 1
ATOM 2293 C CA . VAL B 1 128 ? -3.91 17.703 9.812 1 95.94 128 VAL B CA 1
ATOM 2294 C C . VAL B 1 128 ? -4.156 18.672 10.969 1 95.94 128 VAL B C 1
ATOM 2296 O O . VAL B 1 128 ? -3.789 19.844 10.906 1 95.94 128 VAL B O 1
ATOM 2299 N N . GLU B 1 129 ? -4.758 18.172 12.008 1 96.31 129 GLU B N 1
ATOM 2300 C CA . GLU B 1 129 ? -5.02 18.984 13.188 1 96.31 129 GLU B CA 1
ATOM 2301 C C . GLU B 1 129 ? -3.721 19.438 13.852 1 96.31 129 GLU B C 1
ATOM 2303 O O . GLU B 1 129 ? -3.643 20.547 14.398 1 96.31 129 GLU B O 1
ATOM 2308 N N . CYS B 1 130 ? -2.787 18.625 13.789 1 96.56 130 CYS B N 1
ATOM 2309 C CA . CYS B 1 130 ? -1.484 18.953 14.367 1 96.56 130 CYS B CA 1
ATOM 2310 C C . CYS B 1 130 ? -0.805 20.078 13.594 1 96.56 130 CYS B C 1
ATOM 2312 O O . CYS B 1 130 ? -0.25 21 14.195 1 96.56 130 CYS B O 1
ATOM 2314 N N . ILE B 1 131 ? -0.825 19.984 12.344 1 94.94 131 ILE B N 1
ATOM 2315 C CA . ILE B 1 131 ? -0.124 20.938 11.492 1 94.94 131 ILE B CA 1
ATOM 2316 C C . ILE B 1 131 ? -0.822 22.297 11.547 1 94.94 131 ILE B C 1
ATOM 2318 O O . ILE B 1 131 ? -0.178 23.344 11.406 1 94.94 131 ILE B O 1
ATOM 2322 N N . MET B 1 132 ? -2.105 22.172 11.812 1 89.81 132 MET B N 1
ATOM 2323 C CA . MET B 1 132 ? -2.871 23.406 11.844 1 89.81 132 MET B CA 1
ATOM 2324 C C . MET B 1 132 ? -2.393 24.328 12.969 1 89.81 132 MET B C 1
ATOM 2326 O O . MET B 1 132 ? -2.271 23.891 14.109 1 89.81 132 MET B O 1
ATOM 2330 N N . GLY B 1 133 ? -1.996 25.453 12.719 1 84.88 133 GLY B N 1
ATOM 2331 C CA . GLY B 1 133 ? -1.599 26.438 13.703 1 84.88 133 GLY B CA 1
ATOM 2332 C C . GLY B 1 133 ? -0.095 26.547 13.875 1 84.88 133 GLY B C 1
ATOM 2333 O O . GLY B 1 133 ? 0.391 27.328 14.688 1 84.88 133 GLY B O 1
ATOM 2334 N N . LYS B 1 134 ? 0.553 25.641 13.25 1 93.25 134 LYS B N 1
ATOM 2335 C CA . LYS B 1 134 ? 2.01 25.688 13.344 1 93.25 134 LYS B CA 1
ATOM 2336 C C . LYS B 1 134 ? 2.594 26.578 12.25 1 93.25 134 LYS B C 1
ATOM 2338 O O . LYS B 1 134 ? 1.967 26.781 11.211 1 93.25 134 LYS B O 1
ATOM 2343 N N . GLU B 1 135 ? 3.773 27.125 12.602 1 94.38 135 GLU B N 1
ATOM 2344 C CA . GLU B 1 135 ? 4.438 28 11.633 1 94.38 135 GLU B CA 1
ATOM 2345 C C . GLU B 1 135 ? 5.102 27.203 10.523 1 94.38 135 GLU B C 1
ATOM 2347 O O . GLU B 1 135 ? 5.859 26.266 10.797 1 94.38 135 GLU B O 1
ATOM 2352 N N . TYR B 1 136 ? 4.789 27.609 9.289 1 93.81 136 TYR B N 1
ATOM 2353 C CA . TYR B 1 136 ? 5.391 26.984 8.117 1 93.81 136 TYR B CA 1
ATOM 2354 C C . TYR B 1 136 ? 6.707 27.672 7.754 1 93.81 136 TYR B C 1
ATOM 2356 O O . TYR B 1 136 ? 6.762 28.891 7.613 1 93.81 136 TYR B O 1
ATOM 2364 N N . HIS B 1 137 ? 7.73 26.938 7.633 1 96.56 137 HIS B N 1
ATOM 2365 C CA . HIS B 1 137 ? 9.031 27.438 7.219 1 96.56 137 HIS B CA 1
ATOM 2366 C C . HIS B 1 137 ? 9.391 26.969 5.812 1 96.56 137 HIS B C 1
ATOM 2368 O O . HIS B 1 137 ? 9.898 25.859 5.641 1 96.56 137 HIS B O 1
ATOM 2374 N N . ALA B 1 138 ? 9.266 27.812 4.832 1 94.56 138 ALA B N 1
ATOM 2375 C CA . ALA B 1 138 ? 9.391 27.453 3.418 1 94.56 138 ALA B CA 1
ATOM 2376 C C . ALA B 1 138 ? 10.789 26.906 3.115 1 94.56 138 ALA B C 1
ATOM 2378 O O . ALA B 1 138 ? 10.961 26.109 2.203 1 94.56 138 ALA B O 1
ATOM 2379 N N . ASN B 1 139 ? 11.781 27.312 3.855 1 96.25 139 ASN B N 1
ATOM 2380 C CA . ASN B 1 139 ? 13.156 26.875 3.617 1 96.25 139 ASN B CA 1
ATOM 2381 C C . ASN B 1 139 ? 13.344 25.391 3.967 1 96.25 139 ASN B C 1
ATOM 2383 O O . ASN B 1 139 ? 14.367 24.797 3.645 1 96.25 139 ASN B O 1
ATOM 2387 N N . LEU B 1 140 ? 12.312 24.812 4.57 1 96.88 140 LEU B N 1
ATOM 2388 C CA . LEU B 1 140 ? 12.422 23.406 4.938 1 96.88 140 LEU B CA 1
ATOM 2389 C C . LEU B 1 140 ? 11.797 22.516 3.871 1 96.88 140 LEU B C 1
ATOM 2391 O O . LEU B 1 140 ? 11.781 21.281 4.012 1 96.88 140 LEU B O 1
ATOM 2395 N N . LYS B 1 141 ? 11.328 23.094 2.822 1 96.19 141 LYS B N 1
ATOM 2396 C CA . LYS B 1 141 ? 10.805 22.328 1.696 1 96.19 141 LYS B CA 1
ATOM 2397 C C . LYS B 1 141 ? 11.914 21.938 0.727 1 96.19 141 LYS B C 1
ATOM 2399 O O . LYS B 1 141 ? 12.781 22.75 0.405 1 96.19 141 LYS B O 1
ATOM 2404 N N . ASN B 1 142 ? 11.891 20.703 0.265 1 95.94 142 ASN B N 1
ATOM 2405 C CA . ASN B 1 142 ? 12.812 20.156 -0.726 1 95.94 142 ASN B CA 1
ATOM 2406 C C . ASN B 1 142 ? 14.266 20.312 -0.284 1 95.94 142 ASN B C 1
ATOM 2408 O O . ASN B 1 142 ? 15.117 20.734 -1.068 1 95.94 142 ASN B O 1
ATOM 2412 N N . ILE B 1 143 ? 14.445 20.078 0.935 1 94.69 143 ILE B N 1
ATOM 2413 C CA . ILE B 1 143 ? 15.797 20.141 1.47 1 94.69 143 ILE B CA 1
ATOM 2414 C C . ILE B 1 143 ? 16.562 18.875 1.081 1 94.69 143 ILE B C 1
ATOM 2416 O O . ILE B 1 143 ? 15.961 17.891 0.626 1 94.69 143 ILE B O 1
ATOM 2420 N N . ASP B 1 144 ? 17.906 18.922 1.194 1 93.19 144 ASP B N 1
ATOM 2421 C CA . ASP B 1 144 ? 18.734 17.734 1.062 1 93.19 144 ASP B CA 1
ATOM 2422 C C . ASP B 1 144 ? 18.688 16.875 2.326 1 93.19 144 ASP B C 1
ATOM 2424 O O . ASP B 1 144 ? 19.438 17.109 3.27 1 93.19 144 ASP B O 1
ATOM 2428 N N . ARG B 1 145 ? 17.953 15.875 2.354 1 91.94 145 ARG B N 1
ATOM 2429 C CA . ARG B 1 145 ? 17.672 15.094 3.555 1 91.94 145 ARG B CA 1
ATOM 2430 C C . ARG B 1 145 ? 18.891 14.289 3.988 1 91.94 145 ARG B C 1
ATOM 2432 O O . ARG B 1 145 ? 19.062 14 5.176 1 91.94 145 ARG B O 1
ATOM 2439 N N . ILE B 1 146 ? 19.656 13.844 3.031 1 89.62 146 ILE B N 1
ATOM 2440 C CA . ILE B 1 146 ? 20.875 13.125 3.402 1 89.62 146 ILE B CA 1
ATOM 2441 C C . ILE B 1 146 ? 21.766 14.016 4.27 1 89.62 146 ILE B C 1
ATOM 2443 O O . ILE B 1 146 ? 22.234 13.594 5.32 1 89.62 146 ILE B O 1
ATOM 2447 N N . ARG B 1 147 ? 21.891 15.156 3.902 1 89.75 147 ARG B N 1
ATOM 2448 C CA . ARG B 1 147 ? 22.719 16.109 4.625 1 89.75 147 ARG B CA 1
ATOM 2449 C C . ARG B 1 147 ? 22.016 16.594 5.898 1 89.75 147 ARG B C 1
ATOM 2451 O O . ARG B 1 147 ? 22.609 16.547 6.984 1 89.75 147 ARG B O 1
ATOM 2458 N N . ASP B 1 148 ? 20.75 16.953 5.855 1 91.69 148 ASP B N 1
ATOM 2459 C CA . ASP B 1 148 ? 20.078 17.703 6.922 1 91.69 148 ASP B CA 1
ATOM 2460 C C . ASP B 1 148 ? 19.484 16.75 7.953 1 91.69 148 ASP B C 1
ATOM 2462 O O . ASP B 1 148 ? 19.312 17.125 9.117 1 91.69 148 ASP B O 1
ATOM 2466 N N . CYS B 1 149 ? 19.109 15.578 7.531 1 92.5 149 CYS B N 1
ATOM 2467 C CA . CYS B 1 149 ? 18.391 14.68 8.43 1 92.5 149 CYS B CA 1
ATOM 2468 C C . CYS B 1 149 ? 19.297 13.547 8.898 1 92.5 149 CYS B C 1
ATOM 2470 O O . CYS B 1 149 ? 19.062 12.961 9.961 1 92.5 149 CYS B O 1
ATOM 2472 N N . LEU B 1 150 ? 20.234 13.117 8.125 1 83.94 150 LEU B N 1
ATOM 2473 C CA . LEU B 1 150 ? 21.109 12.008 8.492 1 83.94 150 LEU B CA 1
ATOM 2474 C C . LEU B 1 150 ? 22.406 12.516 9.102 1 83.94 150 LEU B C 1
ATOM 2476 O O . LEU B 1 150 ? 22.875 11.992 10.117 1 83.94 150 LEU B O 1
ATOM 2480 N N . LEU B 1 151 ? 23.172 13.406 8.445 1 70.62 151 LEU B N 1
ATOM 2481 C CA . LEU B 1 151 ? 24.516 13.828 8.836 1 70.62 151 LEU B CA 1
ATOM 2482 C C . LEU B 1 151 ? 24.453 14.852 9.961 1 70.62 151 LEU B C 1
ATOM 2484 O O . LEU B 1 151 ? 25.438 15.086 10.656 1 70.62 151 LEU B O 1
ATOM 2488 N N . PHE B 1 152 ? 23.469 15.68 10.133 1 56.88 152 PHE B N 1
ATOM 2489 C CA . PHE B 1 152 ? 23.547 16.828 11.023 1 56.88 152 PHE B CA 1
ATOM 2490 C C . PHE B 1 152 ? 23.906 16.391 12.438 1 56.88 152 PHE B C 1
ATOM 2492 O O . PHE B 1 152 ? 24.172 17.219 13.305 1 56.88 152 PHE B O 1
ATOM 2499 N N . ARG B 1 153 ? 23.75 15.18 13 1 49.06 153 ARG B N 1
ATOM 2500 C CA . ARG B 1 153 ? 24.234 15.078 14.375 1 49.06 153 ARG B CA 1
ATOM 2501 C C . ARG B 1 153 ? 25.75 15.289 14.445 1 49.06 153 ARG B C 1
ATOM 2503 O O . ARG B 1 153 ? 26.328 15.289 15.523 1 49.06 153 ARG B O 1
ATOM 2510 N N . LEU B 1 154 ? 26.453 15.133 13.352 1 39.56 154 LEU B N 1
ATOM 2511 C CA . LEU B 1 154 ? 27.891 15.133 13.633 1 39.56 154 LEU B CA 1
ATOM 2512 C C . LEU B 1 154 ? 28.391 16.547 13.875 1 39.56 154 LEU B C 1
ATOM 2514 O O . LEU B 1 154 ? 29.531 16.734 14.289 1 39.56 154 LEU B O 1
ATOM 2518 N N . PHE B 1 155 ? 27.797 17.641 13.375 1 35.62 155 PHE B N 1
ATOM 2519 C CA . PHE B 1 155 ? 28.453 18.812 13.945 1 35.62 155 PHE B CA 1
ATOM 2520 C C . PHE B 1 155 ? 27.766 19.25 15.227 1 35.62 155 PHE B C 1
ATOM 2522 O O . PHE B 1 155 ? 26.547 19.078 15.375 1 35.62 155 PHE B O 1
#

pLDDT: mean 81.03, std 23.58, range [26.16, 98.38]

Nearest PDB structures (foldseek):
  1p7o-assembly1_A  TM=9.039E-01  e=7.556E-10  Micropechis ikaheca
  1vkq-assembly1_A  TM=9.120E-01  e=9.699E-10  Bos taurus
  2zp4-assembly1_A  TM=9.136E-01  e=1.099E-09  Bos taurus
  2zp5-assembly1_A  TM=9.097E-01  e=8.560E-10  Bos taurus
  1y6o-assembly1_A  TM=9.058E-01  e=1.170E-09  Sus scrofa

Solvent-accessible surface area (backbone atoms only — not comparable to full-atom values): 17923 Å² total; per-residue (Å²): 135,82,78,76,74,74,75,72,76,73,73,72,74,74,73,77,76,81,67,72,72,73,71,53,62,47,56,60,36,51,52,40,15,64,66,41,86,84,50,45,75,65,53,42,53,60,46,48,43,16,48,25,16,22,58,93,44,67,53,68,62,56,74,48,72,45,18,41,30,29,44,53,34,47,51,45,44,38,52,48,46,53,32,85,61,34,54,51,79,58,28,75,70,69,50,68,59,50,67,47,68,48,98,85,71,44,80,43,67,65,42,60,84,83,33,41,48,27,51,48,42,49,39,46,50,52,32,48,59,52,40,55,88,50,80,84,60,76,83,36,40,72,56,62,47,67,58,67,22,66,50,49,78,76,109,133,81,77,72,74,73,73,72,76,72,74,72,73,74,74,76,78,82,68,70,72,69,68,54,59,56,59,60,36,53,53,40,13,65,67,42,86,84,48,45,76,66,52,41,54,62,46,46,42,16,48,24,16,22,59,93,44,67,55,68,62,58,75,49,72,45,17,41,31,28,43,54,33,47,50,46,45,38,52,46,45,53,32,85,60,34,52,50,82,57,25,77,88,69,49,67,59,53,66,47,69,49,97,86,72,42,80,43,66,65,42,60,84,83,33,41,48,27,52,48,40,49,37,46,49,51,32,48,60,53,39,54,89,51,80,84,60,75,82,36,40,72,56,62,46,67,58,66,22,65,48,48,78,74,111

Foldseek 3Di:
DPPPPPPPPPPPPPPPPPDPPPVQQCPLLQLLLLQPPPSPSCSSCLQDQFFAQGHPGHAADGDFQLSVLRNVLVVLQVVLVVDPLDDPVLHLRNDGFDWDADPVRQIDGDDDPPHSRSSSSVSSSSSSVSNPPDDRDSVRHPDDNCVRGPVVVVD/DPPPPPPPPPPPPVPPPPDPPPVQACPLLQLLLLLPPPSPSCSSCLQDQFFAQGHPGHAADGDFQLSVLRNVLVVLQVVLVVDPLDDPVLHLRNDGFDWDADPVRQIDGDDDPPHSRSSSSVSSSSSSVSNPPDDRDSVRHPDDNCVRGPVVVVD

Organism: Eptatretus burgeri (NCBI:txid7764)